Protein AF-A0A350NXT5-F1 (afdb_monomer_lite)

Sequence (255 aa):
MTTYRVYAVLTNELDEISAVYGDVSSPLSLTSVDGFFQSDFGASTGWSINPAFFAFSAEAEFDSWITLGVSNSTEVTGQPNSVGIDDAVDVFETGGDFVVNSDNGGSWFTLFGDTQAQAGPDFKVLLAQLTTSGSFTGSFNVQVFLNGEQSASTQYEGIPFSSSAGAIFGCMDPEATNYNPDATEAGETCVFPCTLTLTLDEVIGNSCPGVSDGMIIVSATGGQLGVTFGIGENDPTLAVGNFNGLVGGMYTVNA

Secondary structure (DSSP, 8-state):
-EEEEEEEE-SSTT-EEEEEEE-SSS-EEEEESS-----TT--SBGGG--GGGTTT-GGGGG--EE-SS-SSTTS--S--EEES-HHHHHHHTTT--EEE-STT-EEEE--TT-GGGB-GGGTEEEEEEEEESS-EEEEEEEEEEGGG-TTSEEEEEEEEEESSTT--EEB--TTSTTB-TT-SEE-S--------EEEEEEEEPPSSTT-S-EEEEEEEE--TT---BEETTSPP-BSS-EEEEEPSS---EE-

Foldseek 3Di:
DDKDWDKDFADDQQKFFFKWKAEQVFKWWKFWPFFFDADPQEDQEQLDRDVVCCVVPVCNQQHKYFYQQHRYVVPFPFDKDKDDQVVQSVQNNVRGMRIFNYNVMMMIGTDQPRSSRGCHPVRIITTIMTDDPGKMKIFIKTWIDPSSHPVRIDIDGQAIDMPDPPADEWDCDPQAPGHDVPGPDHRDPGHHDQDWDKDFDDWAADPDAPWQFIKTFIDIDRDPPADFKDKDPDDGDHSGRIDGRHHDDDIDMDD

Structure (mmCIF, N/CA/C/O backbone):
data_AF-A0A350NXT5-F1
#
_entry.id   AF-A0A350NXT5-F1
#
loop_
_atom_site.group_PDB
_atom_site.id
_atom_site.type_symbol
_atom_site.label_atom_id
_atom_site.label_alt_id
_atom_site.label_comp_id
_atom_site.label_asym_id
_atom_site.label_entity_id
_atom_site.label_seq_id
_atom_site.pdbx_PDB_ins_code
_atom_site.Cartn_x
_atom_site.Cartn_y
_atom_site.Cartn_z
_atom_site.occupancy
_atom_site.B_iso_or_equiv
_atom_site.auth_seq_id
_atom_site.auth_comp_id
_atom_site.auth_asym_id
_atom_site.auth_atom_id
_atom_site.pdbx_PDB_model_num
ATOM 1 N N . MET A 1 1 ? -12.066 -18.965 6.915 1.00 93.25 1 MET A N 1
ATOM 2 C CA . MET A 1 1 ? -11.543 -17.607 6.689 1.00 93.25 1 MET A CA 1
ATOM 3 C C . MET A 1 1 ? -10.669 -17.242 7.871 1.00 93.25 1 MET A C 1
ATOM 5 O O . MET A 1 1 ? -10.902 -17.769 8.956 1.00 93.25 1 MET A O 1
ATOM 9 N N . THR A 1 2 ? -9.672 -16.398 7.648 1.00 97.06 2 THR A N 1
ATOM 10 C CA . THR A 1 2 ? -8.783 -15.869 8.684 1.00 97.06 2 THR A CA 1
ATOM 11 C C . THR A 1 2 ? -8.923 -14.356 8.695 1.00 97.06 2 THR A C 1
ATOM 13 O O . THR A 1 2 ? -8.931 -13.742 7.630 1.00 97.06 2 THR A O 1
ATOM 16 N N . THR A 1 3 ? -9.032 -13.777 9.889 1.00 98.06 3 THR A N 1
ATOM 17 C CA . THR A 1 3 ? -9.066 -12.327 10.096 1.00 98.06 3 THR A CA 1
ATOM 18 C C . THR A 1 3 ? -7.686 -11.840 10.511 1.00 98.06 3 THR A C 1
ATOM 20 O O . THR A 1 3 ? -7.080 -12.362 11.447 1.00 98.06 3 THR A O 1
ATOM 23 N N . TYR A 1 4 ? -7.201 -10.826 9.811 1.00 98.31 4 TYR A N 1
ATOM 24 C CA . TYR A 1 4 ? -5.905 -10.202 9.997 1.00 98.31 4 TYR A CA 1
ATOM 25 C C . TYR A 1 4 ? -6.097 -8.764 10.464 1.00 98.31 4 TYR A C 1
ATOM 27 O O . TYR A 1 4 ? -7.043 -8.088 10.064 1.00 98.31 4 TYR A O 1
ATOM 35 N N . ARG A 1 5 ? -5.171 -8.284 11.294 1.00 98.00 5 ARG A N 1
ATOM 36 C CA . ARG A 1 5 ? -5.055 -6.871 11.656 1.00 98.00 5 ARG A CA 1
ATOM 37 C C . ARG A 1 5 ? -3.764 -6.334 11.057 1.00 98.00 5 ARG A C 1
ATOM 39 O O . ARG A 1 5 ? -2.688 -6.853 11.355 1.00 98.00 5 ARG A O 1
ATOM 46 N N . VAL A 1 6 ? -3.888 -5.332 10.196 1.00 98.06 6 VAL A N 1
ATOM 47 C CA . VAL A 1 6 ? -2.759 -4.698 9.512 1.00 98.06 6 VAL A CA 1
ATOM 48 C C . VAL A 1 6 ? -2.356 -3.469 10.307 1.00 98.06 6 VAL A C 1
ATOM 50 O O . VAL A 1 6 ? -3.168 -2.566 10.502 1.00 98.06 6 VAL A O 1
ATOM 53 N N . TYR A 1 7 ? -1.109 -3.440 10.764 1.00 98.12 7 TYR A N 1
ATOM 54 C CA . TYR A 1 7 ? -0.547 -2.320 11.511 1.00 98.12 7 TYR A CA 1
ATOM 55 C C . TYR A 1 7 ? 0.628 -1.728 10.743 1.00 98.12 7 TYR A C 1
ATOM 57 O O . TYR A 1 7 ? 1.482 -2.474 10.263 1.00 98.12 7 TYR A O 1
ATOM 65 N N . ALA A 1 8 ? 0.715 -0.403 10.706 1.00 97.88 8 ALA A N 1
ATOM 66 C CA . ALA A 1 8 ? 1.984 0.260 10.458 1.00 97.88 8 ALA A CA 1
ATOM 67 C C . ALA A 1 8 ? 2.817 0.226 11.741 1.00 97.88 8 ALA A C 1
ATOM 69 O O . ALA A 1 8 ? 2.298 0.505 12.821 1.00 97.88 8 ALA A O 1
ATOM 70 N N . VAL A 1 9 ? 4.096 -0.126 11.613 1.00 97.25 9 VAL A N 1
ATOM 71 C CA . VAL A 1 9 ? 5.064 -0.111 12.714 1.00 97.25 9 VAL A CA 1
ATOM 72 C C . VAL A 1 9 ? 5.951 1.114 12.548 1.00 97.25 9 VAL A C 1
ATOM 74 O O . VAL A 1 9 ? 6.558 1.297 11.494 1.00 97.25 9 VAL A O 1
ATOM 77 N N . LEU A 1 10 ? 6.011 1.946 13.581 1.00 97.75 10 LEU A N 1
ATOM 78 C CA . LEU A 1 10 ? 6.740 3.210 13.592 1.00 97.75 10 LEU A CA 1
ATOM 79 C C . LEU A 1 10 ? 7.972 3.118 14.500 1.00 97.75 10 LEU A C 1
ATOM 81 O O . LEU A 1 10 ? 8.285 2.059 15.048 1.00 97.75 10 LEU A O 1
ATOM 85 N N . THR A 1 11 ? 8.719 4.215 14.618 1.00 96.88 11 THR A N 1
ATOM 86 C CA . THR A 1 11 ? 10.011 4.226 15.330 1.00 96.88 11 THR A CA 1
ATOM 87 C C . THR A 1 11 ? 9.992 5.035 16.622 1.00 96.88 11 THR A C 1
ATOM 89 O O . THR A 1 11 ? 10.878 4.864 17.460 1.00 96.88 11 THR A O 1
ATOM 92 N N . ASN A 1 12 ? 8.983 5.886 16.800 1.00 97.81 12 ASN A N 1
ATOM 93 C CA . ASN A 1 12 ? 8.745 6.671 18.000 1.00 97.81 12 ASN A CA 1
ATOM 94 C C . ASN A 1 12 ? 7.276 6.545 18.429 1.00 97.81 12 ASN A C 1
ATOM 96 O O . ASN A 1 12 ? 6.384 6.483 17.590 1.00 97.81 12 ASN A O 1
ATOM 100 N N . GLU A 1 13 ? 7.021 6.532 19.739 1.00 98.06 13 GLU A N 1
ATOM 101 C CA . GLU A 1 13 ? 5.670 6.443 20.314 1.00 98.06 13 GLU A CA 1
ATOM 102 C C . GLU A 1 13 ? 4.788 7.647 19.950 1.00 98.06 13 GLU A C 1
ATOM 104 O O . GLU A 1 13 ? 3.564 7.541 19.932 1.00 98.06 13 GLU A O 1
ATOM 109 N N . LEU A 1 14 ? 5.415 8.786 19.651 1.00 97.81 14 LEU A N 1
ATOM 110 C CA . LEU A 1 14 ? 4.745 10.013 19.242 1.00 97.81 14 LEU A CA 1
ATOM 111 C C . LEU A 1 14 ? 4.558 10.115 17.726 1.00 97.81 14 LEU A C 1
ATOM 113 O O . LEU A 1 14 ? 3.894 11.048 17.288 1.00 97.81 14 LEU A O 1
ATOM 117 N N . ASP A 1 15 ? 5.142 9.218 16.920 1.00 98.44 15 ASP A N 1
ATOM 118 C CA . ASP A 1 15 ? 4.930 9.255 15.470 1.00 98.44 15 ASP A CA 1
ATOM 119 C C . ASP A 1 15 ? 3.427 9.121 15.169 1.00 98.44 15 ASP A C 1
ATOM 121 O O . ASP A 1 15 ? 2.758 8.220 15.680 1.00 98.44 15 ASP A O 1
ATOM 125 N N . GLU A 1 16 ? 2.897 10.022 14.343 1.00 98.06 16 GLU A N 1
ATOM 126 C CA . GLU A 1 16 ? 1.469 10.106 14.022 1.00 98.06 16 GLU A CA 1
ATOM 127 C C . GLU A 1 16 ? 1.257 9.874 12.528 1.00 98.06 16 GLU A C 1
ATOM 129 O O . GLU A 1 16 ? 1.826 10.595 11.708 1.00 98.06 16 GLU A O 1
ATOM 134 N N . ILE A 1 17 ? 0.438 8.890 12.152 1.00 98.25 17 ILE A N 1
ATOM 135 C CA . ILE A 1 17 ? 0.066 8.691 10.745 1.00 98.25 17 ILE A CA 1
ATOM 136 C C . ILE A 1 17 ? -1.054 9.663 10.403 1.00 98.25 17 ILE A C 1
ATOM 138 O O . ILE A 1 17 ? -2.191 9.483 10.815 1.00 98.25 17 ILE A O 1
ATOM 142 N N . SER A 1 18 ? -0.758 10.691 9.619 1.00 97.62 18 SER A N 1
ATOM 143 C CA . SER A 1 18 ? -1.760 11.692 9.262 1.00 97.62 18 SER A CA 1
ATOM 144 C C . SER A 1 18 ? -2.664 11.234 8.124 1.00 97.62 18 SER A C 1
ATOM 146 O O . SER A 1 18 ? -3.822 11.640 8.064 1.00 97.62 18 SER A O 1
ATOM 148 N N . ALA A 1 19 ? -2.144 10.413 7.211 1.00 98.25 19 ALA A N 1
ATOM 149 C CA . ALA A 1 19 ? -2.873 9.962 6.035 1.00 98.25 19 ALA A CA 1
ATOM 150 C C . ALA A 1 19 ? -2.331 8.640 5.493 1.00 98.25 19 ALA A C 1
ATOM 152 O O . ALA A 1 19 ? -1.130 8.375 5.551 1.00 98.25 19 ALA A O 1
ATOM 153 N N . VAL A 1 20 ? -3.223 7.867 4.883 1.00 98.69 20 VAL A N 1
ATOM 154 C CA . VAL A 1 20 ? -2.890 6.810 3.931 1.00 98.69 20 VAL A CA 1
ATOM 155 C C . VAL A 1 20 ? -3.475 7.219 2.581 1.00 98.69 20 VAL A C 1
ATOM 157 O O . VAL A 1 20 ? -4.604 7.717 2.524 1.00 98.69 20 VAL A O 1
ATOM 160 N N . TYR A 1 21 ? -2.702 7.101 1.506 1.00 98.62 21 TYR A N 1
ATOM 161 C CA . TYR A 1 21 ? -3.059 7.691 0.214 1.00 98.62 21 TYR A CA 1
ATOM 162 C C . TYR A 1 21 ? -2.606 6.846 -0.977 1.00 98.62 21 TYR A C 1
ATOM 164 O O . TYR A 1 21 ? -1.735 5.988 -0.852 1.00 98.62 21 TYR A O 1
ATOM 172 N N . GLY A 1 22 ? -3.181 7.116 -2.146 1.00 98.31 22 GLY A N 1
ATOM 173 C CA . GLY A 1 22 ? -2.702 6.605 -3.427 1.00 98.31 22 GLY A CA 1
ATOM 174 C C . GLY A 1 22 ? -3.112 7.503 -4.589 1.00 98.31 22 GLY A C 1
ATOM 175 O O . GLY A 1 22 ? -4.095 8.238 -4.493 1.00 98.31 22 GLY A O 1
ATOM 176 N N . ASP A 1 23 ? -2.355 7.443 -5.679 1.00 97.31 23 ASP A N 1
ATOM 177 C CA . ASP A 1 23 ? -2.628 8.125 -6.947 1.00 97.31 23 ASP A CA 1
ATOM 178 C C . ASP A 1 23 ? -1.975 7.379 -8.127 1.00 97.31 23 ASP A C 1
ATOM 180 O O . ASP A 1 23 ? -1.451 6.278 -7.970 1.00 97.31 23 ASP A O 1
ATOM 184 N N . VAL A 1 24 ? -2.037 7.940 -9.336 1.00 95.38 24 VAL A N 1
ATOM 185 C CA . VAL A 1 24 ? -1.465 7.323 -10.546 1.00 95.38 24 VAL A CA 1
ATOM 186 C C . VAL A 1 24 ? 0.062 7.147 -10.495 1.00 95.38 24 VAL A C 1
ATOM 188 O O . VAL A 1 24 ? 0.595 6.236 -11.128 1.00 95.38 24 VAL A O 1
ATOM 191 N N . SER A 1 25 ? 0.777 8.011 -9.769 1.00 94.12 25 SER A N 1
ATOM 192 C CA . SER A 1 25 ? 2.238 7.964 -9.632 1.00 94.12 25 SER A CA 1
ATOM 193 C C . SER A 1 25 ? 2.696 7.068 -8.485 1.00 94.12 25 SER A C 1
ATOM 195 O O . SER A 1 25 ? 3.690 6.356 -8.635 1.00 94.12 25 SER A O 1
ATOM 197 N N . SER A 1 26 ? 1.921 7.045 -7.402 1.00 95.06 26 SER A N 1
ATOM 198 C CA . SER A 1 26 ? 2.152 6.245 -6.203 1.00 95.06 26 SER A CA 1
ATOM 199 C C . SER A 1 26 ? 0.873 5.466 -5.886 1.00 95.06 26 SER A C 1
ATOM 201 O O . SER A 1 26 ? 0.101 5.861 -5.008 1.00 95.06 26 SER A O 1
ATOM 203 N N . PRO A 1 27 ? 0.583 4.379 -6.624 1.00 96.38 27 PRO A N 1
ATOM 204 C CA . PRO A 1 27 ? -0.656 3.637 -6.448 1.00 96.38 27 PRO A CA 1
ATOM 205 C C . PRO A 1 27 ? -0.696 2.960 -5.083 1.00 96.38 27 PRO A C 1
ATOM 207 O O . PRO A 1 27 ? 0.292 2.393 -4.618 1.00 96.38 27 PRO A O 1
ATOM 210 N N . LEU A 1 28 ? -1.869 2.986 -4.461 1.00 96.50 28 LEU A N 1
ATOM 211 C CA . LEU A 1 28 ? -2.177 2.185 -3.285 1.00 96.50 28 LEU A CA 1
ATOM 212 C C . LEU A 1 28 ? -2.986 0.969 -3.716 1.00 96.50 28 LEU A C 1
ATOM 214 O O . LEU A 1 28 ? -3.920 1.084 -4.513 1.00 96.50 28 LEU A O 1
ATOM 218 N N . SER A 1 29 ? -2.652 -0.197 -3.173 1.00 96.75 29 SER A N 1
ATOM 219 C CA . SER A 1 29 ? -3.381 -1.427 -3.472 1.00 96.75 29 SER A CA 1
ATOM 220 C C . SER A 1 29 ? -3.502 -2.340 -2.265 1.00 96.75 29 SER A C 1
ATOM 222 O O . SER A 1 29 ? -2.629 -2.402 -1.402 1.00 96.75 29 SER A O 1
ATOM 224 N N . LEU A 1 30 ? -4.600 -3.075 -2.237 1.00 98.06 30 LEU A N 1
ATOM 225 C CA . LEU A 1 30 ? -4.851 -4.199 -1.364 1.00 98.06 30 LEU A CA 1
ATOM 226 C C . LEU A 1 30 ? -5.686 -5.195 -2.164 1.00 98.06 30 LEU A C 1
ATOM 228 O O . LEU A 1 30 ? -6.820 -4.902 -2.537 1.00 98.06 30 LEU A O 1
ATOM 232 N N . THR A 1 31 ? -5.107 -6.358 -2.440 1.00 97.94 31 THR A N 1
ATOM 233 C CA . THR A 1 31 ? -5.687 -7.354 -3.344 1.00 97.94 31 THR A CA 1
ATOM 234 C C . THR A 1 31 ? -5.768 -8.714 -2.679 1.00 97.94 31 THR A C 1
ATOM 236 O O . THR A 1 31 ? -4.866 -9.082 -1.922 1.00 97.94 31 THR A O 1
ATOM 239 N N . SER A 1 32 ? -6.830 -9.472 -2.950 1.00 97.50 32 SER A N 1
ATOM 240 C CA . SER A 1 32 ? -7.003 -10.824 -2.416 1.00 97.50 32 SER A CA 1
ATOM 241 C C . SER A 1 32 ? -7.287 -11.845 -3.509 1.00 97.50 32 SER A C 1
ATOM 243 O O . SER A 1 32 ? -8.026 -11.588 -4.452 1.00 97.50 32 SER A O 1
ATOM 245 N N . VAL A 1 33 ? -6.740 -13.052 -3.344 1.00 96.56 33 VAL A N 1
ATOM 246 C CA . VAL A 1 33 ? -6.979 -14.172 -4.267 1.00 96.56 33 VAL A CA 1
ATOM 247 C C . VAL A 1 33 ? -8.445 -14.617 -4.257 1.00 96.56 33 VAL A C 1
ATOM 249 O O . VAL A 1 33 ? -8.991 -14.934 -5.311 1.00 96.56 33 VAL A O 1
ATOM 252 N N . ASP A 1 34 ? -9.079 -14.614 -3.082 1.00 97.25 34 ASP A N 1
ATOM 253 C CA . ASP A 1 34 ? -10.457 -15.089 -2.887 1.00 97.25 34 ASP A CA 1
ATOM 254 C C . ASP A 1 34 ? -11.433 -13.951 -2.531 1.00 97.25 34 ASP A C 1
ATOM 256 O O . ASP A 1 34 ? -12.589 -14.208 -2.189 1.00 97.25 34 ASP A O 1
ATOM 260 N N . GLY A 1 35 ? -10.971 -12.699 -2.584 1.00 97.94 35 GLY A N 1
ATOM 261 C CA . GLY A 1 35 ? -11.719 -11.533 -2.117 1.00 97.94 35 GLY A CA 1
ATOM 262 C C . GLY A 1 35 ? -11.719 -11.361 -0.594 1.00 97.94 35 GLY A C 1
ATOM 263 O O . GLY A 1 35 ? -11.175 -12.174 0.166 1.00 97.94 35 GLY A O 1
ATOM 264 N N . PHE A 1 36 ? -12.340 -10.271 -0.150 1.00 98.62 36 PHE A N 1
ATOM 265 C CA . PHE A 1 36 ? -12.508 -9.931 1.261 1.00 98.62 36 PHE A CA 1
ATOM 266 C C . PHE A 1 36 ? -13.937 -10.207 1.726 1.00 98.62 36 PHE A C 1
ATOM 268 O O . PHE A 1 36 ? -14.911 -10.015 1.002 1.00 98.62 36 PHE A O 1
ATOM 275 N N . PHE A 1 37 ? -14.068 -10.690 2.954 1.00 98.44 37 PHE A N 1
ATOM 276 C CA . PHE A 1 37 ? -15.359 -10.898 3.586 1.00 98.44 37 PHE A CA 1
ATOM 277 C C . PHE A 1 37 ? -15.950 -9.554 4.014 1.00 98.44 37 PHE A C 1
ATOM 279 O O . PHE A 1 37 ? -15.270 -8.789 4.698 1.00 98.44 37 PHE A O 1
ATOM 286 N N . GLN A 1 38 ? -17.216 -9.336 3.657 1.00 98.00 38 GLN A N 1
ATOM 287 C CA . GLN A 1 38 ? -18.013 -8.175 4.037 1.00 98.00 38 GLN A CA 1
ATOM 288 C C . GLN A 1 38 ? -19.323 -8.625 4.680 1.00 98.00 38 GLN A C 1
ATOM 290 O O . GLN A 1 38 ? -19.974 -9.561 4.209 1.00 98.00 38 GLN A O 1
ATOM 295 N N . SER A 1 39 ? -19.686 -7.977 5.779 1.00 97.00 39 SER A N 1
ATOM 296 C CA . SER A 1 39 ? -20.875 -8.259 6.574 1.00 97.00 39 SER A CA 1
ATOM 297 C C . SER A 1 39 ? -22.004 -7.293 6.230 1.00 97.00 39 SER A C 1
ATOM 299 O O . SER A 1 39 ? -21.795 -6.089 6.123 1.00 97.00 39 SER A O 1
ATOM 301 N N . ASP A 1 40 ? -23.244 -7.788 6.204 1.00 94.94 40 ASP A N 1
ATOM 302 C CA . ASP A 1 40 ? -24.442 -6.944 6.056 1.00 94.94 40 ASP A CA 1
ATOM 303 C C . ASP A 1 40 ? -24.587 -5.893 7.180 1.00 94.94 40 ASP A C 1
ATOM 305 O O . ASP A 1 40 ? -25.292 -4.895 7.023 1.00 94.94 40 ASP A O 1
ATOM 309 N N . PHE A 1 41 ? -23.949 -6.128 8.333 1.00 95.69 41 PHE A N 1
ATOM 310 C CA . PHE A 1 41 ? -23.894 -5.198 9.471 1.00 95.69 41 PHE A CA 1
ATOM 311 C C . PHE A 1 41 ? -22.494 -4.592 9.672 1.00 95.69 41 PHE A C 1
ATOM 313 O O . PHE A 1 41 ? -22.186 -4.100 10.762 1.00 95.69 41 PHE A O 1
ATOM 320 N N . GLY A 1 42 ? -21.653 -4.688 8.645 1.00 95.56 42 GLY A N 1
ATOM 321 C CA . GLY A 1 42 ? -20.318 -4.119 8.571 1.00 95.56 42 GLY A CA 1
ATOM 322 C C . GLY A 1 42 ? -20.296 -2.636 8.211 1.00 95.56 42 GLY A C 1
ATOM 323 O O . GLY A 1 42 ? -21.329 -1.956 8.199 1.00 95.56 42 GLY A O 1
ATOM 324 N N . ALA A 1 43 ? -19.095 -2.136 7.946 1.00 96.69 43 ALA A N 1
ATOM 325 C CA . ALA A 1 43 ? -18.850 -0.823 7.373 1.00 96.69 43 ALA A CA 1
ATOM 326 C C . ALA A 1 43 ? -17.439 -0.761 6.782 1.00 96.69 43 ALA A C 1
ATOM 328 O O . ALA A 1 43 ? -16.490 -1.147 7.451 1.00 96.69 43 ALA A O 1
ATOM 329 N N . SER A 1 44 ? -17.280 -0.091 5.641 1.00 96.69 44 SER A N 1
ATOM 330 C CA . SER A 1 44 ? -15.984 0.133 4.976 1.00 96.69 44 SER A CA 1
ATOM 331 C C . SER A 1 44 ? -14.855 0.721 5.825 1.00 96.69 44 SER A C 1
ATOM 333 O O . SER A 1 44 ? -13.679 0.614 5.465 1.00 96.69 44 SER A O 1
ATOM 335 N N . THR A 1 45 ? -15.183 1.365 6.948 1.00 98.12 45 THR A N 1
ATOM 336 C CA . THR A 1 45 ? -14.214 2.037 7.815 1.00 98.12 45 THR A CA 1
ATOM 337 C C . THR A 1 45 ? -14.355 1.614 9.271 1.00 98.12 45 THR A C 1
ATOM 339 O O . THR A 1 45 ? -15.455 1.596 9.826 1.00 98.12 45 THR A O 1
ATOM 342 N N . GLY A 1 46 ? -13.223 1.370 9.935 1.00 97.75 46 GLY A N 1
ATOM 343 C CA . GLY A 1 46 ? -13.175 0.959 11.338 1.00 97.75 46 GLY A CA 1
ATOM 344 C C . GLY A 1 46 ? -13.847 1.967 12.269 1.00 97.75 46 GLY A C 1
ATOM 345 O O . GLY A 1 46 ? -14.579 1.577 13.169 1.00 97.75 46 GLY A O 1
ATOM 346 N N . TRP A 1 47 ? -13.714 3.273 12.023 1.00 97.38 47 TRP A N 1
ATOM 347 C CA . TRP A 1 47 ? -14.413 4.302 12.812 1.00 97.38 47 TRP A CA 1
ATOM 348 C C . TRP A 1 47 ? -15.939 4.324 12.615 1.00 97.38 47 TRP A C 1
ATOM 350 O O . TRP A 1 47 ? -16.636 4.987 13.384 1.00 97.38 47 TRP A O 1
ATOM 360 N N . SER A 1 48 ? -16.472 3.602 11.626 1.00 97.25 48 SER A N 1
ATOM 361 C CA . SER A 1 48 ? -17.913 3.471 11.369 1.00 97.25 48 SER A CA 1
ATOM 362 C C . SER A 1 48 ? -18.496 2.141 11.860 1.00 97.25 48 SER A C 1
ATOM 364 O O . SER A 1 48 ? -19.717 1.991 11.906 1.00 97.25 48 SER A O 1
ATOM 366 N N . ILE A 1 49 ? -17.652 1.195 12.288 1.00 97.94 49 ILE A N 1
ATOM 367 C CA . ILE A 1 49 ? -18.096 -0.073 12.874 1.00 97.94 49 ILE A CA 1
ATOM 368 C C . ILE A 1 49 ? -18.806 0.196 14.200 1.00 97.94 49 ILE A C 1
ATOM 370 O O . ILE A 1 49 ? -18.239 0.798 15.112 1.00 97.94 49 ILE A O 1
ATOM 374 N N . ASN A 1 50 ? -20.040 -0.291 14.332 1.00 96.00 50 ASN A N 1
ATOM 375 C CA . ASN A 1 50 ? -20.835 -0.163 15.550 1.00 96.00 50 ASN A CA 1
ATOM 376 C C . ASN A 1 50 ? -20.846 -1.490 16.337 1.00 96.00 50 ASN A C 1
ATOM 378 O O . ASN A 1 50 ? -21.569 -2.416 15.954 1.00 96.00 50 ASN A O 1
ATOM 382 N N . PRO A 1 51 ? -20.148 -1.581 17.487 1.00 96.12 51 PRO A N 1
ATOM 383 C CA . PRO A 1 51 ? -20.045 -2.824 18.254 1.00 96.12 51 PRO A CA 1
ATOM 384 C C . PRO A 1 51 ? -21.380 -3.346 18.791 1.00 96.12 51 PRO A C 1
ATOM 386 O O . PRO A 1 51 ? -21.497 -4.522 19.130 1.00 96.12 51 PRO A O 1
ATOM 389 N N . ALA A 1 52 ? -22.412 -2.498 18.875 1.00 95.19 52 ALA A N 1
ATOM 390 C CA . ALA A 1 52 ? -23.737 -2.932 19.306 1.00 95.19 52 ALA A CA 1
ATOM 391 C C . ALA A 1 52 ? -24.347 -3.981 18.358 1.00 95.19 52 ALA A C 1
ATOM 393 O O . ALA A 1 52 ? -25.191 -4.765 18.797 1.00 95.19 52 ALA A O 1
ATOM 394 N N . PHE A 1 53 ? -23.922 -4.026 17.088 1.00 93.75 53 PHE A N 1
ATOM 395 C CA . PHE A 1 53 ? -24.409 -5.009 16.119 1.00 93.75 53 PHE A CA 1
ATOM 396 C C . PHE A 1 53 ? -23.822 -6.410 16.305 1.00 93.75 53 PHE A C 1
ATOM 398 O O . PHE A 1 53 ? -24.472 -7.373 15.903 1.00 93.75 53 PHE A O 1
ATOM 405 N N . PHE A 1 54 ? -22.692 -6.564 17.000 1.00 94.94 54 PHE A N 1
ATOM 406 C CA . PHE A 1 54 ? -22.055 -7.872 17.221 1.00 94.94 54 PHE A CA 1
ATOM 407 C C . PHE A 1 54 ? -22.951 -8.839 18.008 1.00 94.94 54 PHE A C 1
ATOM 409 O O . PHE A 1 54 ? -22.978 -10.041 17.754 1.00 94.94 54 PHE A O 1
ATOM 416 N N . ALA A 1 55 ? -23.782 -8.307 18.912 1.00 93.69 55 ALA A N 1
ATOM 417 C CA . ALA A 1 55 ? -24.764 -9.099 19.651 1.00 93.69 55 ALA A CA 1
ATOM 418 C C . ALA A 1 55 ? -25.910 -9.642 18.770 1.00 93.69 55 ALA A C 1
ATOM 420 O O . ALA A 1 55 ? -26.588 -10.590 19.169 1.00 93.69 55 ALA A O 1
ATOM 421 N N . PHE A 1 56 ? -26.147 -9.036 17.603 1.00 90.81 56 PHE A N 1
ATOM 422 C CA . PHE A 1 56 ? -27.192 -9.433 16.654 1.00 90.81 56 PHE A CA 1
ATOM 423 C C . PHE A 1 56 ? -26.634 -10.265 15.494 1.00 90.81 56 PHE A C 1
ATOM 425 O O . PHE A 1 56 ? -27.300 -11.198 15.049 1.00 90.81 56 PHE A O 1
ATOM 432 N N . SER A 1 57 ? -25.419 -9.952 15.036 1.00 94.06 57 SER A N 1
ATOM 433 C CA . SER A 1 57 ? -24.672 -10.710 14.034 1.00 94.06 57 SER A CA 1
ATOM 434 C C . SER A 1 57 ? -23.204 -10.799 14.443 1.00 94.06 57 SER A C 1
ATOM 436 O O . SER A 1 57 ? -22.457 -9.830 14.318 1.00 94.06 57 SER A O 1
ATOM 438 N N . ALA A 1 58 ? -22.784 -11.978 14.906 1.00 94.06 58 ALA A N 1
ATOM 439 C CA . ALA A 1 58 ? -21.391 -12.230 15.280 1.00 94.06 58 ALA A CA 1
ATOM 440 C C . ALA A 1 58 ? -20.438 -12.118 14.077 1.00 94.06 58 ALA A C 1
ATOM 442 O O . ALA A 1 58 ? -19.259 -11.830 14.240 1.00 94.06 58 ALA A O 1
ATOM 443 N N . GLU A 1 59 ? -20.945 -12.314 12.857 1.00 94.75 59 GLU A N 1
ATOM 444 C CA . GLU A 1 59 ? -20.148 -12.202 11.635 1.00 94.75 59 GLU A CA 1
ATOM 445 C C . GLU A 1 59 ? -19.660 -10.767 11.385 1.00 94.75 59 GLU A C 1
ATOM 447 O O . GLU A 1 59 ? -18.599 -10.581 10.797 1.00 94.75 59 GLU A O 1
ATOM 452 N N . ALA A 1 60 ? -20.360 -9.752 11.910 1.00 95.75 60 ALA A N 1
ATOM 453 C CA . ALA A 1 60 ? -19.926 -8.356 11.835 1.00 95.75 60 ALA A CA 1
ATOM 454 C C . ALA A 1 60 ? -18.618 -8.073 12.596 1.00 95.75 60 ALA A C 1
ATOM 456 O O . ALA A 1 60 ? -17.954 -7.084 12.305 1.00 95.75 60 ALA A O 1
ATOM 457 N N . GLU A 1 61 ? -18.199 -8.942 13.524 1.00 96.81 61 GLU A N 1
ATOM 458 C CA . GLU A 1 61 ? -16.878 -8.833 14.163 1.00 96.81 61 GLU A CA 1
ATOM 459 C C . GLU A 1 61 ? -15.730 -9.108 13.177 1.00 96.81 61 GLU A C 1
ATOM 461 O O . GLU A 1 61 ? -14.611 -8.628 13.376 1.00 96.81 61 GLU A O 1
ATOM 466 N N . PHE A 1 62 ? -16.002 -9.860 12.107 1.00 97.75 62 PHE A N 1
ATOM 467 C CA . PHE A 1 62 ? -15.020 -10.275 11.104 1.00 97.75 62 PHE A CA 1
ATOM 468 C C . PHE A 1 62 ? -15.095 -9.459 9.815 1.00 97.75 62 PHE A C 1
ATOM 470 O O . PHE A 1 62 ? -14.405 -9.797 8.859 1.00 97.75 62 PHE A O 1
ATOM 477 N N . ASP A 1 63 ? -15.903 -8.405 9.778 1.00 98.38 63 ASP A N 1
ATOM 478 C CA . ASP A 1 63 ? -16.010 -7.495 8.640 1.00 98.38 63 ASP A CA 1
ATOM 479 C C . ASP A 1 63 ? -14.644 -6.930 8.211 1.00 98.38 63 ASP A C 1
ATOM 481 O O . ASP A 1 63 ? -13.757 -6.749 9.060 1.00 98.38 63 ASP A O 1
ATOM 485 N N . SER A 1 64 ? -14.455 -6.688 6.912 1.00 98.69 64 SER A N 1
ATOM 486 C CA . SER A 1 64 ? -13.199 -6.145 6.387 1.00 98.69 64 SER A CA 1
ATOM 487 C C . SER A 1 64 ? -13.314 -4.637 6.202 1.00 98.69 64 SER A C 1
ATOM 489 O O . SER A 1 64 ? -14.240 -4.147 5.577 1.00 98.69 64 SER A O 1
ATOM 491 N N . TRP A 1 65 ? -12.351 -3.881 6.718 1.00 98.62 65 TRP A N 1
ATOM 492 C CA . TRP A 1 65 ? -12.399 -2.421 6.699 1.00 98.62 65 TRP A CA 1
ATOM 493 C C . TRP A 1 65 ? -11.015 -1.799 6.781 1.00 98.62 65 TRP A C 1
ATOM 495 O O . TRP A 1 65 ? -10.078 -2.372 7.348 1.00 98.62 65 TRP A O 1
ATOM 505 N N . ILE A 1 66 ? -10.903 -0.581 6.257 1.00 98.62 66 ILE A N 1
ATOM 506 C CA . ILE A 1 66 ? -9.739 0.286 6.463 1.00 98.62 66 ILE A CA 1
ATOM 507 C C . ILE A 1 66 ? -9.945 1.144 7.711 1.00 98.62 66 ILE A C 1
ATOM 509 O O . ILE A 1 66 ? -11.066 1.384 8.150 1.00 98.62 66 ILE A O 1
ATOM 513 N N . THR A 1 67 ? -8.874 1.616 8.330 1.00 98.38 67 THR A N 1
ATOM 514 C CA . THR A 1 67 ? -8.978 2.523 9.471 1.00 98.38 67 THR A CA 1
ATOM 515 C C . THR A 1 67 ? -7.731 3.381 9.610 1.00 98.38 67 THR A C 1
ATOM 517 O O . THR A 1 67 ? -6.765 3.269 8.855 1.00 98.38 67 THR A O 1
ATOM 520 N N . LEU A 1 68 ? -7.762 4.231 10.625 1.00 97.56 68 LEU A N 1
ATOM 521 C CA . LEU A 1 68 ? -6.616 4.957 11.108 1.00 97.56 68 LEU A CA 1
ATOM 522 C C . LEU A 1 68 ? -6.695 4.970 12.641 1.00 97.56 68 LEU A C 1
ATOM 524 O O . LEU A 1 68 ? -7.333 5.826 13.252 1.00 97.56 68 LEU A O 1
ATOM 528 N N . GLY A 1 69 ? -6.119 3.931 13.247 1.00 97.00 69 GLY A N 1
ATOM 529 C CA . GLY A 1 69 ? -5.930 3.823 14.693 1.00 97.00 69 GLY A CA 1
ATOM 530 C C . GLY A 1 69 ? -7.054 3.184 15.508 1.00 97.00 69 GLY A C 1
ATOM 531 O O . GLY A 1 69 ? -6.811 2.766 16.636 1.00 97.00 69 GLY A O 1
ATOM 532 N N . VAL A 1 70 ? -8.265 3.054 14.958 1.00 97.44 70 VAL A N 1
ATOM 533 C CA . VAL A 1 70 ? -9.451 2.628 15.729 1.00 97.44 70 VAL A CA 1
ATOM 534 C C . VAL A 1 70 ? -10.115 1.378 15.171 1.00 97.44 70 VAL A C 1
ATOM 536 O O . VAL A 1 70 ? -10.125 1.152 13.962 1.00 97.44 70 VAL A O 1
ATOM 539 N N . SER A 1 71 ? -10.713 0.576 16.049 1.00 97.62 71 SER A N 1
ATOM 540 C CA . SER A 1 71 ? -11.420 -0.654 15.669 1.00 97.62 71 SER A CA 1
ATOM 541 C C . SER A 1 71 ? -12.929 -0.490 15.525 1.00 97.62 71 SER A C 1
ATOM 543 O O . SER A 1 71 ? -13.587 -1.399 15.025 1.00 97.62 71 SER A O 1
ATOM 545 N N . ASN A 1 72 ? -13.487 0.594 16.060 1.00 97.56 72 ASN A N 1
ATOM 546 C CA . ASN A 1 72 ? -14.920 0.864 16.069 1.00 97.56 72 ASN A CA 1
ATOM 547 C C . ASN A 1 72 ? -15.213 2.332 16.402 1.00 97.56 72 ASN A C 1
ATOM 549 O O . ASN A 1 72 ? -14.352 3.076 16.875 1.00 97.56 72 ASN A O 1
ATOM 553 N N . SER A 1 73 ? -16.474 2.724 16.236 1.00 96.75 73 SER A N 1
ATOM 554 C CA . SER A 1 73 ? -16.968 4.081 16.470 1.00 96.75 73 SER A CA 1
ATOM 555 C C . SER A 1 73 ? -16.866 4.565 17.922 1.00 96.75 73 SER A C 1
ATOM 557 O O . SER A 1 73 ? -17.049 5.751 18.179 1.00 96.75 73 SER A O 1
ATOM 559 N N . THR A 1 74 ? -16.629 3.676 18.895 1.00 97.06 74 THR A N 1
ATOM 560 C CA . THR A 1 74 ? -16.499 4.048 20.319 1.00 97.06 74 THR A CA 1
ATOM 561 C C . THR A 1 74 ? -15.064 4.372 20.729 1.00 97.06 74 THR A C 1
ATOM 563 O O . THR A 1 74 ? -14.852 4.940 21.798 1.00 97.06 74 THR A O 1
ATOM 566 N N . GLU A 1 75 ? -14.092 4.051 19.872 1.00 96.44 75 GLU A N 1
ATOM 567 C CA . GLU A 1 75 ? -12.662 4.313 20.076 1.00 96.44 75 GLU A CA 1
ATOM 568 C C . GLU A 1 75 ? -12.197 5.627 19.427 1.00 96.44 75 GLU A C 1
ATOM 570 O O . GLU A 1 75 ? -11.062 6.043 19.637 1.00 96.44 75 GLU A O 1
ATOM 575 N N . VAL A 1 76 ? -13.062 6.292 18.654 1.00 96.31 76 VAL A N 1
ATOM 576 C CA . VAL A 1 76 ? -12.734 7.529 17.933 1.00 96.31 76 VAL A CA 1
ATOM 577 C C . VAL A 1 76 ? -12.460 8.667 18.915 1.00 96.31 76 VAL A C 1
ATOM 579 O O . VAL A 1 76 ? -13.341 9.074 19.676 1.00 96.31 76 VAL A O 1
ATOM 582 N N . THR A 1 77 ? -11.246 9.212 18.868 1.00 93.44 77 THR A N 1
ATOM 583 C CA . THR A 1 77 ? -10.837 10.394 19.649 1.00 93.44 77 THR A CA 1
ATOM 584 C C . THR A 1 77 ? -10.554 11.618 18.779 1.00 93.44 77 THR A C 1
ATOM 586 O O . THR A 1 77 ? -10.518 12.728 19.312 1.00 93.44 77 THR A O 1
ATOM 589 N N . GLY A 1 78 ? -10.385 11.424 17.467 1.00 91.00 78 GLY A N 1
ATOM 590 C CA . GLY A 1 78 ? -10.067 12.463 16.488 1.00 91.00 78 GLY A CA 1
ATOM 591 C C . GLY A 1 78 ? -11.164 12.700 15.450 1.00 91.00 78 GLY A C 1
ATOM 592 O O . GLY A 1 78 ? -12.343 12.420 15.681 1.00 91.00 78 GLY A O 1
ATOM 593 N N . GLN A 1 79 ? -10.771 13.210 14.282 1.00 92.25 79 GLN A N 1
ATOM 594 C CA . GLN A 1 79 ? -11.667 13.439 13.142 1.00 92.25 79 GLN A CA 1
ATOM 595 C C . GLN A 1 79 ? -11.200 12.661 11.902 1.00 92.25 79 GLN A C 1
ATOM 597 O O . GLN A 1 79 ? -10.769 13.281 10.926 1.00 92.25 79 GLN A O 1
ATOM 602 N N . PRO A 1 80 ? -11.287 11.315 11.915 1.00 96.19 80 PRO A N 1
ATOM 603 C CA . PRO A 1 80 ? -10.939 10.526 10.744 1.00 96.19 80 PRO A CA 1
ATOM 604 C C . PRO A 1 80 ? -11.926 10.814 9.609 1.00 96.19 80 PRO A C 1
ATOM 606 O O . PRO A 1 80 ? -13.134 10.941 9.831 1.00 96.19 80 PRO A O 1
ATOM 609 N N . ASN A 1 81 ? -11.414 10.940 8.391 1.00 97.12 81 ASN A N 1
ATOM 610 C CA . ASN A 1 81 ? -12.212 11.219 7.205 1.00 97.12 81 ASN A CA 1
ATOM 611 C C . ASN A 1 81 ? -11.541 10.651 5.949 1.00 97.12 81 ASN A C 1
ATOM 613 O O . ASN A 1 81 ? -10.388 10.227 5.982 1.00 97.12 81 ASN A O 1
ATOM 617 N N . SER A 1 82 ? -12.256 10.655 4.831 1.00 97.50 82 SER A N 1
ATOM 618 C CA . SER A 1 82 ? -11.750 10.201 3.542 1.00 97.50 82 SER A CA 1
ATOM 619 C C . SER A 1 82 ? -12.175 11.114 2.401 1.00 97.50 82 SER A C 1
ATOM 621 O O . SER A 1 82 ? -13.155 11.852 2.487 1.00 97.50 82 SER A O 1
ATOM 623 N N . VAL A 1 83 ? -11.417 11.068 1.311 1.00 98.12 83 VAL A N 1
ATOM 624 C CA . VAL A 1 83 ? -11.697 11.805 0.081 1.00 98.12 83 VAL A CA 1
ATOM 625 C C . VAL A 1 83 ? -11.170 11.025 -1.120 1.00 98.12 83 VAL A C 1
ATOM 627 O O . VAL A 1 83 ? -10.058 10.506 -1.079 1.00 98.12 83 VAL A O 1
ATOM 630 N N . GLY A 1 84 ? -11.958 10.943 -2.194 1.00 97.69 84 GLY A N 1
ATOM 631 C CA . GLY A 1 84 ? -11.505 10.384 -3.475 1.00 97.69 84 GLY A CA 1
ATOM 632 C C . GLY A 1 84 ? -11.277 8.869 -3.489 1.00 97.69 84 GLY A C 1
ATOM 633 O O . GLY A 1 84 ? -10.638 8.369 -4.406 1.00 97.69 84 GLY A O 1
ATOM 634 N N . ILE A 1 85 ? -11.781 8.135 -2.491 1.00 98.12 85 ILE A N 1
ATOM 635 C CA . ILE A 1 85 ? -11.672 6.667 -2.415 1.00 98.12 85 ILE A CA 1
ATOM 636 C C . ILE A 1 85 ? -13.002 5.948 -2.669 1.00 98.12 85 ILE A C 1
ATOM 638 O O . ILE A 1 85 ? -13.061 4.736 -2.506 1.00 98.12 85 ILE A O 1
ATOM 642 N N . ASP A 1 86 ? -14.062 6.671 -3.045 1.00 97.19 86 ASP A N 1
ATOM 643 C CA . ASP A 1 86 ? -15.424 6.125 -3.143 1.00 97.19 86 ASP A CA 1
ATOM 644 C C . ASP A 1 86 ? -15.497 4.932 -4.110 1.00 97.19 86 ASP A C 1
ATOM 646 O O . ASP A 1 86 ? -15.998 3.878 -3.737 1.00 97.19 86 ASP A O 1
ATOM 650 N N . ASP A 1 87 ? -14.885 5.040 -5.294 1.00 97.06 87 ASP A N 1
ATOM 651 C CA . ASP A 1 87 ? -14.841 3.942 -6.272 1.00 97.06 87 ASP A CA 1
ATOM 652 C C . ASP A 1 87 ? -14.106 2.699 -5.727 1.00 97.06 87 ASP A C 1
ATOM 654 O O . ASP A 1 87 ? -14.496 1.565 -6.003 1.00 97.06 87 ASP A O 1
ATOM 658 N N . ALA A 1 88 ? -13.041 2.898 -4.939 1.00 98.06 88 ALA A N 1
ATOM 659 C CA . ALA A 1 88 ? -12.289 1.805 -4.320 1.00 98.06 88 ALA A CA 1
ATOM 660 C C . ALA A 1 88 ? -13.090 1.145 -3.189 1.00 98.06 88 ALA A C 1
ATOM 662 O O . ALA A 1 88 ? -13.095 -0.079 -3.067 1.00 98.06 88 ALA A O 1
ATOM 663 N N . VAL A 1 89 ? -13.791 1.956 -2.389 1.00 98.19 89 VAL A N 1
ATOM 664 C CA . VAL A 1 89 ? -14.706 1.492 -1.342 1.00 98.19 89 VAL A CA 1
ATOM 665 C C . VAL A 1 89 ? -15.856 0.696 -1.955 1.00 98.19 89 VAL A C 1
ATOM 667 O O . VAL A 1 89 ? -16.126 -0.401 -1.484 1.00 98.19 89 VAL A O 1
ATOM 670 N N . ASP A 1 90 ? -16.481 1.175 -3.030 1.00 98.00 90 ASP A N 1
ATOM 671 C CA . ASP A 1 90 ? -17.594 0.481 -3.689 1.00 98.00 90 ASP A CA 1
ATOM 672 C C . ASP A 1 90 ? -17.197 -0.926 -4.166 1.00 98.00 90 ASP A C 1
ATOM 674 O O . ASP A 1 90 ? -17.962 -1.879 -4.010 1.00 98.00 90 ASP A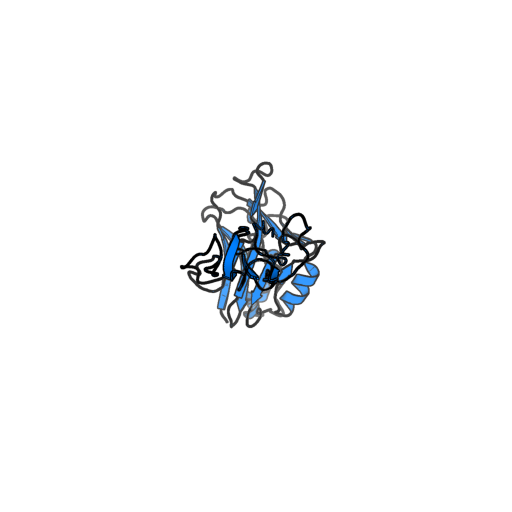 O 1
ATOM 678 N N . VAL A 1 91 ? -15.986 -1.093 -4.710 1.00 98.50 91 VAL A N 1
ATOM 679 C CA . VAL A 1 91 ? -15.465 -2.418 -5.087 1.00 98.50 91 VAL A CA 1
ATOM 680 C C . VAL A 1 91 ? -15.186 -3.266 -3.845 1.00 98.50 91 VAL A C 1
ATOM 682 O O . VAL A 1 91 ? -15.615 -4.423 -3.778 1.00 98.50 91 VAL A O 1
ATOM 685 N N . PHE A 1 92 ? -14.516 -2.697 -2.846 1.00 98.44 92 PHE A N 1
ATOM 686 C CA . PHE A 1 92 ? -14.139 -3.396 -1.621 1.00 98.44 92 PHE A CA 1
ATOM 687 C C . PHE A 1 92 ? -15.350 -3.890 -0.815 1.00 98.44 92 PHE A C 1
ATOM 689 O O . PHE A 1 92 ? -15.361 -5.037 -0.370 1.00 98.44 92 PHE A O 1
ATOM 696 N N . GLU A 1 93 ? -16.420 -3.098 -0.700 1.00 98.12 93 GLU A N 1
ATOM 697 C CA . GLU A 1 93 ? -17.667 -3.469 -0.004 1.00 98.12 93 GLU A CA 1
ATOM 698 C C . GLU A 1 93 ? -18.448 -4.586 -0.717 1.00 98.12 93 GLU A C 1
ATOM 700 O O . GLU A 1 93 ? -19.310 -5.229 -0.122 1.00 98.12 93 GLU A O 1
ATOM 705 N N . THR A 1 94 ? -18.121 -4.882 -1.979 1.00 97.88 94 THR A N 1
ATOM 706 C CA . THR A 1 94 ? -18.639 -6.067 -2.691 1.00 97.88 94 THR A CA 1
ATOM 707 C C . THR A 1 94 ? -17.745 -7.305 -2.545 1.00 97.88 94 THR A C 1
ATOM 709 O O . THR A 1 94 ? -17.986 -8.324 -3.193 1.00 97.88 94 THR A O 1
ATOM 712 N N . GLY A 1 95 ? -16.726 -7.226 -1.683 1.00 98.00 95 GLY A N 1
ATOM 713 C CA . GLY A 1 95 ? -15.724 -8.263 -1.437 1.00 98.00 95 GLY A CA 1
ATOM 714 C C . GLY A 1 95 ? -14.560 -8.262 -2.430 1.00 98.00 95 GLY A C 1
ATOM 715 O O . GLY A 1 95 ? -13.793 -9.225 -2.471 1.00 98.00 95 GLY A O 1
ATOM 716 N N . GLY A 1 96 ? -14.437 -7.214 -3.248 1.00 98.31 96 GLY A N 1
ATOM 717 C CA . GLY A 1 96 ? -13.354 -7.043 -4.213 1.00 98.31 96 GLY A CA 1
ATOM 718 C C . GLY A 1 96 ? -12.101 -6.397 -3.621 1.00 98.31 96 GLY A C 1
ATOM 719 O O . GLY A 1 96 ? -11.993 -6.174 -2.419 1.00 98.31 96 GLY A O 1
ATOM 720 N N . ASP A 1 97 ? -11.147 -6.086 -4.493 1.00 98.38 97 ASP A N 1
ATOM 721 C CA . ASP A 1 97 ? -9.900 -5.416 -4.123 1.00 98.38 97 ASP A CA 1
ATOM 722 C C . ASP A 1 97 ? -10.123 -3.934 -3.776 1.00 98.38 97 ASP A C 1
ATOM 724 O O . ASP A 1 97 ? -11.044 -3.292 -4.277 1.00 98.38 97 ASP A O 1
ATOM 728 N N . PHE A 1 98 ? -9.225 -3.363 -2.973 1.00 98.50 98 PHE A N 1
ATOM 729 C CA . PHE A 1 98 ? -9.183 -1.928 -2.694 1.00 98.50 98 PHE A CA 1
ATOM 730 C C . PHE A 1 98 ? -7.976 -1.313 -3.411 1.00 98.50 98 PHE A C 1
ATOM 732 O O . PHE A 1 98 ? -6.828 -1.560 -3.038 1.00 98.50 98 PHE A O 1
ATOM 739 N N . VAL A 1 99 ? -8.215 -0.519 -4.457 1.00 98.31 99 VAL A N 1
ATOM 740 C CA . VAL A 1 99 ? -7.151 0.057 -5.297 1.00 98.31 99 VAL A CA 1
ATOM 741 C C . VAL A 1 99 ? -7.402 1.539 -5.540 1.00 98.31 99 VAL A C 1
ATOM 743 O O . VAL A 1 99 ? -8.472 1.924 -5.998 1.00 98.31 99 VAL A O 1
ATOM 746 N N . VAL A 1 100 ? -6.385 2.365 -5.288 1.00 98.25 100 VAL A N 1
ATOM 747 C CA . VAL A 1 100 ? -6.398 3.806 -5.563 1.00 98.25 100 VAL A CA 1
ATOM 748 C C . VAL A 1 100 ? -5.202 4.136 -6.453 1.00 98.25 100 VAL A C 1
ATOM 750 O O . VAL A 1 100 ? -4.067 4.205 -5.988 1.00 98.25 100 VAL A O 1
ATOM 753 N N . ASN A 1 101 ? -5.463 4.301 -7.750 1.00 97.06 101 ASN A N 1
ATOM 754 C CA . ASN A 1 101 ? -4.452 4.524 -8.792 1.00 97.06 101 ASN A CA 1
ATOM 755 C C . ASN A 1 101 ? -4.902 5.544 -9.859 1.00 97.06 101 ASN A C 1
ATOM 757 O O . ASN A 1 101 ? -4.405 5.535 -10.986 1.00 97.06 101 ASN A O 1
ATOM 761 N N . SER A 1 102 ? -5.889 6.380 -9.531 1.00 95.56 102 SER A N 1
ATOM 762 C CA . SER A 1 102 ? -6.436 7.387 -10.442 1.00 95.56 102 SER A CA 1
ATOM 763 C C . SER A 1 102 ? -5.586 8.662 -10.451 1.00 95.56 102 SER A C 1
ATOM 765 O O . SER A 1 102 ? -4.866 8.951 -9.495 1.00 95.56 102 SER A O 1
ATOM 767 N N . ASP A 1 103 ? -5.712 9.470 -11.508 1.00 94.81 103 ASP A N 1
ATOM 768 C CA . ASP A 1 103 ? -5.016 10.764 -11.622 1.00 94.81 103 ASP A CA 1
ATOM 769 C C . ASP A 1 103 ? -5.389 11.740 -10.493 1.00 94.81 103 ASP A C 1
ATOM 771 O O . ASP A 1 103 ? -4.585 12.574 -10.082 1.00 94.81 103 ASP A O 1
ATOM 775 N N . ASN A 1 104 ? -6.628 11.655 -10.000 1.00 94.31 104 ASN A N 1
ATOM 776 C CA . ASN A 1 104 ? -7.124 12.479 -8.899 1.00 94.31 104 ASN A CA 1
ATOM 777 C C . ASN A 1 104 ? -6.646 11.989 -7.526 1.00 94.31 104 ASN A C 1
ATOM 779 O O . ASN A 1 104 ? -6.686 12.768 -6.572 1.00 94.31 104 ASN A O 1
ATOM 783 N N . GLY A 1 105 ? -6.216 10.728 -7.443 1.00 97.06 105 GLY A N 1
ATOM 784 C CA . GLY A 1 105 ? -5.860 10.058 -6.206 1.00 97.06 105 GLY A CA 1
ATOM 785 C C . GLY A 1 105 ? -7.010 9.954 -5.207 1.00 97.06 105 GLY A C 1
ATOM 786 O O . GLY A 1 105 ? -8.164 10.286 -5.483 1.00 97.06 105 GLY A O 1
ATOM 787 N N . GLY A 1 106 ? -6.665 9.485 -4.017 1.00 98.25 106 GLY A N 1
ATOM 788 C CA . GLY A 1 106 ? -7.580 9.342 -2.898 1.00 98.25 106 GLY A CA 1
ATOM 789 C C . GLY A 1 106 ? -6.828 9.086 -1.601 1.00 98.25 106 GLY A C 1
ATOM 790 O O . GLY A 1 106 ? -5.678 8.640 -1.600 1.00 98.25 106 GLY A O 1
ATOM 791 N N . SER A 1 107 ? -7.465 9.403 -0.479 1.00 98.38 107 SER A N 1
ATOM 792 C CA . SER A 1 107 ? -6.874 9.238 0.843 1.00 98.38 107 SER A CA 1
ATOM 793 C C . SER A 1 107 ? -7.931 9.067 1.925 1.00 98.38 107 SER A C 1
ATOM 795 O O . SER A 1 107 ? -9.019 9.640 1.847 1.00 98.38 107 SER A O 1
ATOM 797 N N . TRP A 1 108 ? -7.574 8.327 2.973 1.00 98.31 108 TRP A N 1
ATOM 798 C CA . TRP A 1 108 ? -8.173 8.493 4.289 1.00 98.31 108 TRP A CA 1
ATOM 799 C C . TRP A 1 108 ? -7.141 9.045 5.266 1.00 98.31 108 TRP A C 1
ATOM 801 O O . TRP A 1 108 ? -5.961 8.694 5.227 1.00 98.31 108 TRP A O 1
ATOM 811 N N . PHE A 1 109 ? -7.585 9.962 6.112 1.00 98.00 109 PHE A N 1
ATOM 812 C CA . PHE A 1 109 ? -6.714 10.831 6.883 1.00 98.00 109 PHE A CA 1
ATOM 813 C C . PHE A 1 109 ? -7.356 11.239 8.205 1.00 98.00 109 PHE A C 1
ATOM 815 O O . PHE A 1 109 ? -8.557 11.077 8.422 1.00 98.00 109 PHE A O 1
ATOM 822 N N . THR A 1 110 ? -6.534 11.795 9.083 1.00 95.81 110 THR A N 1
ATOM 823 C CA . THR A 1 110 ? -6.939 12.414 10.345 1.00 95.81 110 THR A CA 1
ATOM 824 C C . THR A 1 110 ? -6.340 13.821 10.419 1.00 95.81 110 THR A C 1
ATOM 826 O O . THR A 1 110 ? -5.544 14.217 9.560 1.00 95.81 110 THR A O 1
ATOM 829 N N . LEU A 1 111 ? -6.727 14.614 11.416 1.00 93.12 111 LEU A N 1
ATOM 830 C CA . LEU A 1 111 ? -6.125 15.923 11.645 1.00 93.12 111 LEU A CA 1
ATOM 831 C C . LEU A 1 111 ? -4.953 15.821 12.620 1.00 93.12 111 LEU A C 1
ATOM 833 O O . LEU A 1 111 ? -4.865 14.906 13.429 1.00 93.12 111 LEU A O 1
ATOM 837 N N . PHE A 1 112 ? -4.057 16.803 12.545 1.00 94.38 112 PHE A N 1
ATOM 838 C CA . PHE A 1 112 ? -2.916 16.881 13.449 1.00 94.38 112 PHE A CA 1
ATOM 839 C C . PHE A 1 112 ? -3.342 16.867 14.923 1.00 94.38 112 PHE A C 1
ATOM 841 O O . PHE A 1 112 ? -4.177 17.679 15.336 1.00 94.38 112 PHE A O 1
ATOM 848 N N . GLY A 1 113 ? -2.688 16.014 15.712 1.00 93.25 113 GLY A N 1
ATOM 849 C CA . GLY A 1 113 ? -2.912 15.882 17.150 1.00 93.25 113 GLY A CA 1
ATOM 850 C C . GLY A 1 113 ? -3.993 14.864 17.513 1.00 93.25 113 GLY A C 1
ATOM 851 O O . GLY A 1 113 ? -4.363 14.760 18.686 1.00 93.25 113 GLY A O 1
ATOM 852 N N . ASP A 1 114 ? -4.493 14.110 16.534 1.00 94.81 114 ASP A N 1
ATOM 853 C CA . ASP A 1 114 ? -5.453 13.037 16.757 1.00 94.81 114 ASP A CA 1
ATOM 854 C C . ASP A 1 114 ? -4.734 11.811 17.343 1.00 94.81 114 ASP A C 1
ATOM 856 O O . ASP A 1 114 ? -4.119 11.013 16.641 1.00 94.81 114 ASP A O 1
ATOM 860 N N . THR A 1 115 ? -4.838 11.630 18.662 1.00 93.75 115 THR A N 1
ATOM 861 C CA . THR A 1 115 ? -4.096 10.592 19.404 1.00 93.75 115 THR A CA 1
ATOM 862 C C . THR A 1 115 ? -4.399 9.161 18.970 1.00 93.75 115 THR A C 1
ATOM 864 O O . THR A 1 115 ? -3.564 8.285 19.169 1.00 93.75 115 THR A O 1
ATOM 867 N N . GLN A 1 116 ? -5.560 8.906 18.358 1.00 95.38 116 GLN A N 1
ATOM 868 C CA . GLN A 1 116 ? -5.876 7.599 17.773 1.00 95.38 116 GLN A CA 1
ATOM 869 C C . GLN A 1 116 ? -4.859 7.181 16.699 1.00 95.38 116 GLN A C 1
ATOM 871 O O . GLN A 1 116 ? -4.590 6.000 16.527 1.00 95.38 116 GLN A O 1
ATOM 876 N N . ALA A 1 117 ? -4.279 8.152 15.993 1.00 96.94 117 ALA A N 1
ATOM 877 C CA . ALA A 1 117 ? -3.332 7.951 14.907 1.00 96.94 117 ALA A CA 1
ATOM 878 C C . ALA A 1 117 ? -1.870 7.896 15.359 1.00 96.94 117 ALA A C 1
ATOM 880 O O . ALA A 1 117 ? -0.977 7.787 14.515 1.00 96.94 117 ALA A O 1
ATOM 881 N N . GLN A 1 118 ? -1.616 8.021 16.663 1.00 97.44 118 GLN A N 1
ATOM 882 C CA . GLN A 1 118 ? -0.275 7.981 17.229 1.00 97.44 118 GLN A CA 1
ATOM 883 C C . GLN A 1 118 ? 0.143 6.544 17.522 1.00 97.44 118 GLN A C 1
ATOM 885 O O . GLN A 1 118 ? -0.656 5.727 17.975 1.00 97.44 118 GLN A O 1
ATOM 890 N N . ALA A 1 119 ? 1.417 6.251 17.279 1.00 97.94 119 ALA A N 1
ATOM 891 C CA . ALA A 1 119 ? 1.984 4.914 17.399 1.00 97.94 119 ALA A CA 1
ATOM 892 C C . ALA A 1 119 ? 1.889 4.329 18.815 1.00 97.94 119 ALA A C 1
ATOM 894 O O . ALA 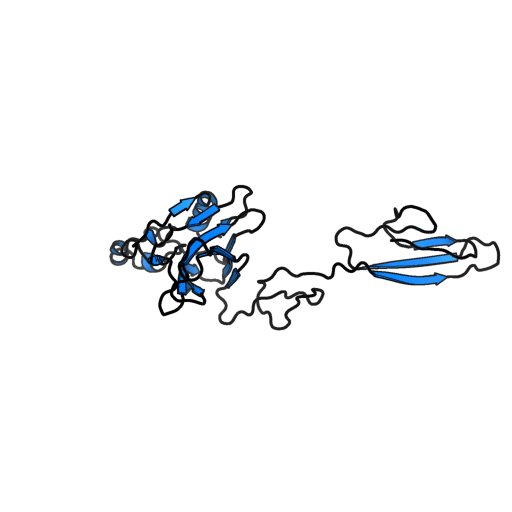A 1 119 ? 1.818 3.115 18.979 1.00 97.94 119 ALA A O 1
ATOM 895 N N . GLY A 1 120 ? 1.938 5.181 19.840 1.00 97.31 120 GLY A N 1
ATOM 896 C CA . GLY A 1 120 ? 1.851 4.769 21.232 1.00 97.31 120 GLY A CA 1
ATOM 897 C C . GLY A 1 120 ? 2.990 3.837 21.685 1.00 97.31 120 GLY A C 1
ATOM 898 O O . GLY A 1 120 ? 3.988 3.649 20.983 1.00 97.31 120 GLY A O 1
ATOM 899 N N . PRO A 1 121 ? 2.868 3.243 22.889 1.00 97.31 121 PRO A N 1
ATOM 900 C CA . PRO A 1 121 ? 3.944 2.462 23.507 1.00 97.31 121 PRO A CA 1
ATOM 901 C C . PRO A 1 121 ? 4.329 1.167 22.776 1.00 97.31 121 PRO A C 1
ATOM 903 O O . PRO A 1 121 ? 5.387 0.603 23.057 1.00 97.31 121 PRO A O 1
ATOM 906 N N . ASP A 1 122 ? 3.471 0.650 21.894 1.00 97.31 122 ASP A N 1
ATOM 907 C CA . ASP A 1 122 ? 3.735 -0.537 21.074 1.00 97.31 122 ASP A CA 1
ATOM 908 C C . ASP A 1 122 ? 4.210 -0.198 19.652 1.00 97.31 122 ASP A C 1
ATOM 910 O O . ASP A 1 122 ? 4.459 -1.116 18.864 1.00 97.31 122 ASP A O 1
ATOM 914 N N . PHE A 1 123 ? 4.399 1.096 19.367 1.00 98.25 123 PHE A N 1
ATOM 915 C CA . PHE A 1 123 ? 4.862 1.654 18.099 1.00 98.25 123 PHE A CA 1
ATOM 916 C C . PHE A 1 123 ? 3.990 1.263 16.904 1.00 98.25 123 PHE A C 1
ATOM 918 O O . PHE A 1 123 ? 4.509 1.028 15.811 1.00 98.25 123 PHE A O 1
ATOM 925 N N . LYS A 1 124 ? 2.675 1.142 17.096 1.00 98.0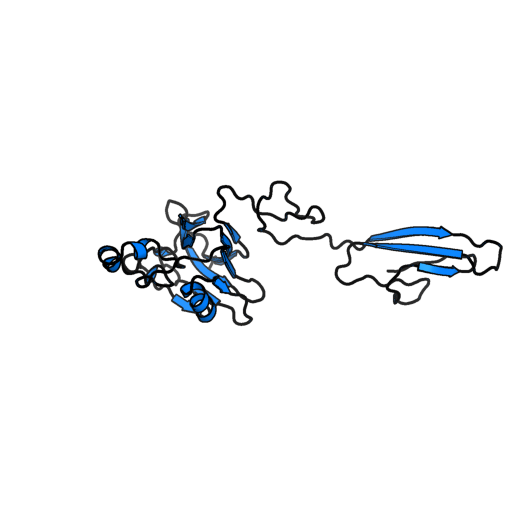0 124 LYS A N 1
ATOM 926 C CA . LYS A 1 124 ? 1.762 0.628 16.077 1.00 98.00 124 LYS A CA 1
ATOM 927 C C . LYS A 1 124 ? 0.548 1.511 15.883 1.00 98.00 124 LYS A C 1
ATOM 929 O O . LYS A 1 124 ? -0.118 1.900 16.830 1.00 98.00 124 LYS A O 1
ATOM 934 N N . VAL A 1 125 ? 0.187 1.701 14.620 1.00 98.38 125 VAL A N 1
ATOM 935 C CA . VAL A 1 125 ? -1.101 2.281 14.231 1.00 98.38 125 VAL A CA 1
ATOM 936 C C . VAL A 1 125 ? -1.846 1.257 13.396 1.00 98.38 125 VAL A C 1
ATOM 938 O O . VAL A 1 125 ? -1.317 0.729 12.417 1.00 98.38 125 VAL A O 1
ATOM 941 N N . LEU A 1 126 ? -3.074 0.944 13.800 1.00 98.62 126 LEU A N 1
ATOM 942 C CA . LEU A 1 126 ? -3.942 0.048 13.047 1.00 98.62 126 LEU A CA 1
ATOM 943 C C . LEU A 1 126 ? -4.379 0.726 11.743 1.00 98.62 126 LEU A C 1
ATOM 945 O O . LEU A 1 126 ? -4.859 1.855 11.782 1.00 98.62 126 LEU A O 1
ATOM 949 N N . LEU A 1 127 ? -4.248 0.031 10.612 1.00 98.62 127 LEU A N 1
ATOM 950 C CA . LEU A 1 127 ? -4.622 0.539 9.287 1.00 98.62 127 LEU A CA 1
ATOM 951 C C . LEU A 1 127 ? -5.759 -0.244 8.627 1.00 98.62 127 LEU A C 1
ATOM 953 O O . LEU A 1 127 ? -6.462 0.313 7.791 1.00 98.62 127 LEU A O 1
ATOM 957 N N . ALA A 1 128 ? -5.959 -1.516 8.985 1.00 98.62 128 ALA A N 1
ATOM 958 C CA . ALA A 1 128 ? -7.074 -2.310 8.469 1.00 98.62 128 ALA A CA 1
ATOM 959 C C . ALA A 1 128 ? -7.372 -3.547 9.329 1.00 98.62 128 ALA A C 1
ATOM 961 O O . ALA A 1 128 ? -6.487 -4.086 10.005 1.00 98.62 128 ALA A O 1
ATOM 962 N N . GLN A 1 129 ? -8.603 -4.043 9.232 1.00 98.75 129 GLN A N 1
ATOM 963 C CA . GLN A 1 129 ? -8.963 -5.427 9.531 1.00 98.75 129 GLN A CA 1
ATOM 964 C C . GLN A 1 129 ? -9.374 -6.102 8.227 1.00 98.75 129 GLN A C 1
ATOM 966 O O . GLN A 1 129 ? -10.186 -5.555 7.496 1.00 98.75 129 GLN A O 1
ATOM 971 N N . LEU A 1 130 ? -8.829 -7.280 7.938 1.00 98.69 130 LEU A N 1
ATOM 972 C CA . LEU A 1 130 ? -9.061 -7.976 6.674 1.00 98.69 130 LEU A CA 1
ATOM 973 C C . LEU A 1 130 ? -9.414 -9.427 6.930 1.00 98.69 130 LEU A C 1
ATOM 975 O O . LEU A 1 130 ? -8.637 -10.142 7.561 1.00 98.69 130 LEU A O 1
ATOM 979 N N . THR A 1 131 ? -10.538 -9.886 6.399 1.00 98.56 131 THR A N 1
ATOM 980 C CA . THR A 1 131 ? -10.949 -11.283 6.505 1.00 98.56 131 THR A CA 1
ATOM 981 C C . THR A 1 131 ? -11.029 -11.901 5.122 1.00 98.56 131 THR A C 1
ATOM 983 O O . THR A 1 131 ? -11.706 -11.385 4.246 1.00 98.56 131 THR A O 1
ATOM 986 N N . THR A 1 132 ? -10.348 -13.023 4.905 1.00 98.06 132 THR A N 1
ATOM 987 C CA . THR A 1 132 ? -10.373 -13.736 3.616 1.00 98.06 132 THR A CA 1
ATOM 988 C C . THR A 1 132 ? -10.238 -15.248 3.820 1.00 98.06 132 THR A C 1
ATOM 990 O O . THR A 1 132 ? -9.804 -15.715 4.881 1.00 98.06 132 THR A O 1
ATOM 993 N N . SER A 1 133 ? -10.663 -16.054 2.843 1.00 96.88 133 SER A N 1
ATOM 994 C CA . SER A 1 133 ? -10.347 -17.490 2.787 1.00 96.88 133 SER A CA 1
ATOM 995 C C . SER A 1 133 ? -9.009 -17.788 2.114 1.00 96.88 133 SER A C 1
ATOM 997 O O . SER A 1 133 ? -8.471 -18.872 2.348 1.00 96.88 133 SER A O 1
ATOM 999 N N . GLY A 1 134 ? -8.496 -16.843 1.326 1.00 94.62 134 GLY A N 1
ATOM 1000 C CA . GLY A 1 134 ? -7.275 -16.981 0.547 1.00 94.62 134 GLY A CA 1
ATOM 1001 C C . GLY A 1 134 ? -6.106 -16.217 1.159 1.00 94.62 134 GLY A C 1
ATOM 1002 O O . GLY A 1 134 ? -6.026 -16.014 2.372 1.00 94.62 134 GLY A O 1
ATOM 1003 N N . SER A 1 135 ? -5.185 -15.792 0.299 1.00 95.81 135 SER A N 1
ATOM 1004 C CA . SER A 1 135 ? -4.127 -14.845 0.642 1.00 95.81 135 SER A CA 1
ATOM 1005 C C . SER A 1 135 ? -4.466 -13.438 0.152 1.00 95.81 135 SER A C 1
ATOM 1007 O O . SER A 1 135 ? -5.327 -13.249 -0.713 1.00 95.81 135 SER A O 1
ATOM 1009 N N . PHE A 1 136 ? -3.775 -12.447 0.705 1.00 97.19 136 PHE A N 1
ATOM 1010 C CA . PHE A 1 136 ? -3.788 -11.081 0.197 1.00 97.19 136 PHE A CA 1
ATOM 1011 C C . PHE A 1 136 ? -2.384 -10.484 0.200 1.00 97.19 136 PHE A C 1
ATOM 1013 O O . PHE A 1 136 ? -1.525 -10.878 0.997 1.00 97.19 136 PHE A O 1
ATOM 1020 N N . THR A 1 137 ? -2.186 -9.497 -0.661 1.00 96.94 137 THR A N 1
ATOM 1021 C CA . THR A 1 137 ? -1.024 -8.607 -0.681 1.00 96.94 137 THR A CA 1
ATOM 1022 C C . THR A 1 137 ? -1.512 -7.167 -0.735 1.00 96.94 137 THR A C 1
ATOM 1024 O O . THR A 1 137 ? -2.587 -6.879 -1.262 1.00 96.94 137 THR A O 1
ATOM 1027 N N . GLY A 1 138 ? -0.737 -6.252 -0.174 1.00 96.06 138 GLY A N 1
ATOM 1028 C CA . GLY A 1 138 ? -1.025 -4.832 -0.242 1.00 96.06 138 GLY A CA 1
ATOM 1029 C C . GLY A 1 138 ? 0.241 -3.998 -0.278 1.00 96.06 138 GLY A C 1
ATOM 1030 O O . GLY A 1 138 ? 1.327 -4.459 0.075 1.00 96.06 138 GLY A O 1
ATOM 1031 N N . SER A 1 139 ? 0.077 -2.766 -0.735 1.00 95.88 139 SER A N 1
ATOM 1032 C CA . SER A 1 139 ? 1.105 -1.742 -0.801 1.00 95.88 139 SER A CA 1
ATOM 1033 C C . SER A 1 139 ? 0.452 -0.409 -0.460 1.00 95.88 139 SER A C 1
ATOM 1035 O O . SER A 1 139 ? -0.412 0.069 -1.200 1.00 95.88 139 SER A O 1
ATOM 1037 N N . PHE A 1 140 ? 0.792 0.136 0.707 1.00 97.62 140 PHE A N 1
ATOM 1038 C CA . PHE A 1 140 ? 0.217 1.380 1.219 1.00 97.62 140 PHE A CA 1
ATOM 1039 C C . PHE A 1 140 ? 1.249 2.504 1.183 1.00 97.62 140 PHE A C 1
ATOM 1041 O O . PHE A 1 140 ? 2.418 2.300 1.516 1.00 97.62 140 PHE A O 1
ATOM 1048 N N . ASN A 1 141 ? 0.787 3.706 0.841 1.00 98.06 141 ASN A N 1
ATOM 1049 C CA . ASN A 1 141 ? 1.555 4.932 1.018 1.00 98.06 141 ASN A CA 1
ATOM 1050 C C . ASN A 1 141 ? 1.029 5.660 2.249 1.00 98.06 141 ASN A C 1
ATOM 1052 O O . ASN A 1 141 ? -0.182 5.840 2.384 1.00 98.06 141 ASN A O 1
ATOM 1056 N N . VAL A 1 142 ? 1.919 6.077 3.144 1.00 98.19 142 VAL A N 1
ATOM 1057 C CA . VAL A 1 142 ? 1.554 6.743 4.398 1.00 98.19 142 VAL A CA 1
ATOM 1058 C C . VAL A 1 142 ? 2.290 8.064 4.549 1.00 98.19 142 VAL A C 1
ATOM 1060 O O . VAL A 1 142 ? 3.469 8.187 4.218 1.00 98.19 142 VAL A O 1
ATOM 1063 N N . GLN A 1 143 ? 1.597 9.055 5.091 1.00 98.38 143 GLN A N 1
ATOM 1064 C CA . GLN A 1 143 ? 2.192 10.295 5.564 1.00 98.38 143 GLN A CA 1
ATOM 1065 C C . GLN A 1 143 ? 2.288 10.247 7.088 1.00 98.38 143 GLN A C 1
ATOM 1067 O O . GLN A 1 143 ? 1.311 9.927 7.766 1.00 98.38 143 GLN A O 1
ATOM 1072 N N . VAL A 1 144 ? 3.461 10.586 7.621 1.00 98.38 144 VAL A N 1
ATOM 1073 C CA . VAL A 1 144 ? 3.764 10.543 9.055 1.00 98.38 144 VAL A CA 1
ATOM 1074 C C . VAL A 1 144 ? 4.231 11.916 9.532 1.00 98.38 144 VAL A C 1
ATOM 1076 O O . VAL A 1 144 ? 5.083 12.541 8.895 1.00 98.38 144 VAL A O 1
ATOM 1079 N N . PHE A 1 145 ? 3.699 12.387 10.659 1.00 98.06 145 PHE A N 1
ATOM 1080 C CA . PHE A 1 145 ? 4.262 13.482 11.446 1.00 98.06 145 PHE A CA 1
ATOM 1081 C C . PHE A 1 145 ? 5.241 12.898 12.465 1.00 98.06 145 PHE A C 1
ATOM 1083 O O . PHE A 1 145 ? 4.847 12.274 13.454 1.00 98.06 145 PHE A O 1
ATOM 1090 N N . LEU A 1 146 ? 6.535 13.067 12.197 1.00 97.75 146 LEU A N 1
ATOM 1091 C CA . LEU A 1 146 ? 7.596 1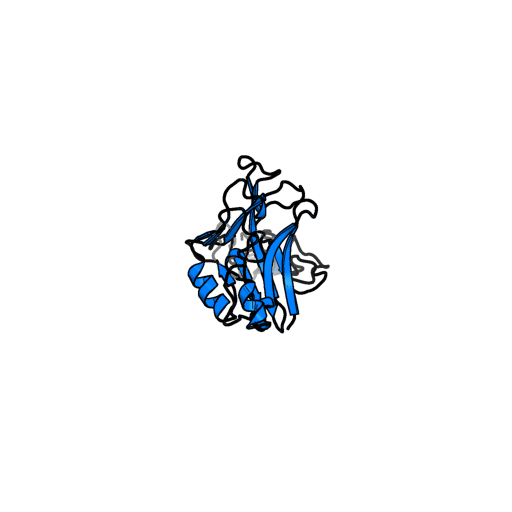2.473 13.000 1.00 97.75 146 LEU A CA 1
ATOM 1092 C C . LEU A 1 146 ? 7.638 13.107 14.388 1.00 97.75 146 LEU A C 1
ATOM 1094 O O . LEU A 1 146 ? 7.644 14.333 14.522 1.00 97.75 146 LEU A O 1
ATOM 1098 N N . ASN A 1 147 ? 7.719 12.268 15.420 1.00 96.38 147 ASN A N 1
ATOM 1099 C CA . ASN A 1 147 ? 7.657 12.673 16.827 1.00 96.38 147 ASN A CA 1
ATOM 1100 C C . ASN A 1 147 ? 6.412 13.517 17.179 1.00 96.38 147 ASN A C 1
ATOM 1102 O O . ASN A 1 147 ? 6.463 14.312 18.118 1.00 96.38 147 ASN A O 1
ATOM 1106 N N . GLY A 1 148 ? 5.321 13.378 16.420 1.00 94.69 148 GLY A N 1
ATOM 1107 C CA . GLY A 1 148 ? 4.069 1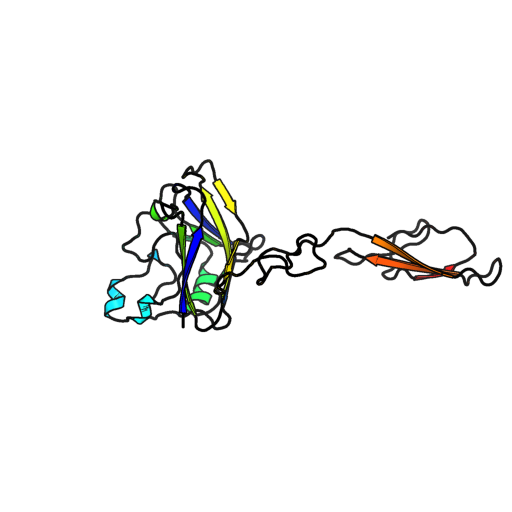4.091 16.668 1.00 94.69 148 GLY A CA 1
ATOM 1108 C C . GLY A 1 148 ? 4.137 15.574 16.314 1.00 94.69 148 GLY A C 1
ATOM 1109 O O . GLY A 1 148 ? 3.434 16.376 16.921 1.00 94.69 148 GLY A O 1
ATOM 1110 N N . GLU A 1 149 ? 4.994 15.959 15.363 1.00 96.62 149 GLU A N 1
ATOM 1111 C CA . GLU A 1 149 ? 5.158 17.349 14.932 1.00 96.62 149 GLU A CA 1
ATOM 1112 C C . GLU A 1 149 ? 4.759 17.537 13.466 1.00 96.62 149 GLU A C 1
ATOM 1114 O O . GLU A 1 149 ? 5.435 17.056 12.557 1.00 96.62 149 GLU A O 1
ATOM 1119 N N . GLN A 1 150 ? 3.702 18.316 13.204 1.00 94.81 150 GLN A N 1
ATOM 1120 C CA . GLN A 1 150 ? 3.205 18.561 11.838 1.00 94.81 150 GLN A CA 1
ATOM 1121 C C . GLN A 1 150 ? 4.270 19.173 10.912 1.00 94.81 150 GLN A C 1
ATOM 1123 O O . GLN A 1 150 ? 4.286 18.922 9.708 1.00 94.81 150 GLN A O 1
ATOM 1128 N N . SER A 1 151 ? 5.175 19.980 11.473 1.00 96.44 151 SER A N 1
ATOM 1129 C CA . SER A 1 151 ? 6.280 20.584 10.717 1.00 96.44 151 SER A CA 1
ATOM 1130 C C . SER A 1 151 ? 7.334 19.567 10.255 1.00 96.44 151 SER A C 1
ATOM 1132 O O . SER A 1 151 ? 8.087 19.855 9.326 1.00 96.44 151 SER A O 1
ATOM 1134 N N . ALA A 1 152 ? 7.362 18.376 10.861 1.00 96.06 152 ALA A N 1
ATOM 1135 C CA . ALA A 1 152 ? 8.248 17.265 10.538 1.00 96.06 152 ALA A CA 1
ATOM 1136 C C . ALA A 1 152 ? 7.482 16.153 9.796 1.00 96.06 152 ALA A C 1
ATOM 1138 O O . ALA A 1 152 ? 7.409 15.014 10.251 1.00 96.06 152 ALA A O 1
ATOM 1139 N N . SER A 1 153 ? 6.889 16.489 8.647 1.00 96.69 153 SER A N 1
ATOM 1140 C CA . SER A 1 153 ? 6.121 15.537 7.838 1.00 96.69 153 SER A CA 1
ATOM 1141 C C . SER A 1 153 ? 6.998 14.773 6.841 1.00 96.69 153 SER A C 1
ATOM 1143 O O . SER A 1 153 ? 7.835 15.367 6.164 1.00 96.69 153 SER A O 1
ATOM 1145 N N . THR A 1 154 ? 6.807 13.456 6.743 1.00 97.81 154 THR A N 1
ATOM 1146 C CA . THR A 1 154 ? 7.482 12.572 5.777 1.00 97.81 154 THR A CA 1
ATOM 1147 C C . THR A 1 154 ? 6.481 11.618 5.128 1.00 97.81 154 THR A C 1
ATOM 1149 O O . THR A 1 154 ? 5.531 11.180 5.772 1.00 97.81 154 THR A O 1
ATOM 1152 N N . GLN A 1 155 ? 6.697 11.310 3.851 1.00 97.50 155 GLN A N 1
ATOM 1153 C CA . GLN A 1 155 ? 5.920 10.349 3.071 1.00 97.50 155 GLN A CA 1
ATOM 1154 C C . GLN A 1 155 ? 6.729 9.067 2.888 1.00 97.50 155 GLN A C 1
ATOM 1156 O O . GLN A 1 155 ? 7.920 9.121 2.577 1.00 97.50 155 GLN A O 1
ATOM 1161 N N . TYR A 1 156 ? 6.075 7.928 3.076 1.00 96.44 156 TYR A N 1
ATOM 1162 C CA . TYR A 1 156 ? 6.628 6.610 2.808 1.00 96.44 156 TYR A CA 1
ATOM 1163 C C . TYR A 1 156 ? 5.710 5.910 1.819 1.00 96.44 156 TYR A C 1
ATOM 1165 O O . TYR A 1 156 ? 4.546 5.658 2.124 1.00 96.44 156 TYR A O 1
ATOM 1173 N N . GLU A 1 157 ? 6.235 5.625 0.637 1.00 95.44 157 GLU A N 1
ATOM 1174 C CA . GLU A 1 157 ? 5.467 5.085 -0.478 1.00 95.44 157 GLU A CA 1
ATOM 1175 C C . GLU A 1 157 ? 5.798 3.616 -0.706 1.00 95.44 157 GLU A C 1
ATOM 1177 O O . GLU A 1 157 ? 6.917 3.166 -0.451 1.00 95.44 157 GLU A O 1
ATOM 1182 N N . GLY A 1 158 ? 4.812 2.872 -1.192 1.00 92.69 158 GLY A N 1
ATOM 1183 C CA . GLY A 1 158 ? 4.978 1.501 -1.634 1.00 92.69 158 GLY A CA 1
ATOM 1184 C C . GLY A 1 158 ? 5.238 0.492 -0.518 1.00 92.69 158 GLY A C 1
ATOM 1185 O O . GLY A 1 158 ? 5.805 -0.554 -0.814 1.00 92.69 158 GLY A O 1
ATOM 1186 N N . ILE A 1 159 ? 4.859 0.763 0.741 1.00 94.25 159 ILE A N 1
ATOM 1187 C CA . ILE A 1 159 ? 5.161 -0.129 1.874 1.00 94.25 159 ILE A CA 1
ATOM 1188 C C . ILE A 1 159 ? 4.407 -1.455 1.694 1.00 94.25 159 ILE A C 1
ATOM 1190 O O . ILE A 1 159 ? 3.175 -1.463 1.817 1.00 94.25 159 ILE A O 1
ATOM 1194 N N . PRO A 1 160 ? 5.103 -2.578 1.442 1.00 95.06 160 PRO A N 1
ATOM 1195 C CA . PRO A 1 160 ? 4.448 -3.833 1.121 1.00 95.06 160 PRO A CA 1
ATOM 1196 C C . PRO A 1 160 ? 4.067 -4.617 2.384 1.00 95.06 160 PRO A C 1
ATOM 1198 O O . PRO A 1 160 ? 4.769 -4.599 3.397 1.00 95.06 160 PRO A O 1
ATOM 1201 N N . PHE A 1 161 ? 2.958 -5.348 2.316 1.00 95.31 161 PHE A N 1
ATOM 1202 C CA . PHE A 1 161 ? 2.528 -6.293 3.345 1.00 95.31 161 PHE A CA 1
ATOM 1203 C C . PHE A 1 161 ? 1.701 -7.429 2.729 1.00 95.31 161 PHE A C 1
ATOM 1205 O O . PHE A 1 161 ? 1.189 -7.320 1.615 1.00 95.31 161 PHE A O 1
ATOM 1212 N N . SER A 1 162 ? 1.568 -8.552 3.435 1.00 96.31 162 SER A N 1
ATOM 1213 C CA . SER A 1 162 ? 0.784 -9.694 2.958 1.00 96.31 162 SER A CA 1
ATOM 1214 C C . SER A 1 162 ? 0.251 -10.544 4.106 1.00 96.31 162 SER A C 1
ATOM 1216 O O . SER A 1 162 ? 0.651 -10.400 5.263 1.00 96.31 162 SER A O 1
ATOM 1218 N N . SER A 1 163 ? -0.648 -11.470 3.777 1.00 95.62 163 SER A N 1
ATOM 1219 C CA . SER A 1 163 ? -1.141 -12.494 4.703 1.00 95.62 163 SER A CA 1
ATOM 1220 C C . SER A 1 163 ? -0.113 -13.594 5.011 1.00 95.62 163 SER A C 1
ATOM 1222 O O . SER A 1 163 ? -0.395 -14.483 5.820 1.00 95.62 163 SER A O 1
ATOM 1224 N N . SER A 1 164 ? 1.044 -13.592 4.336 1.00 94.00 164 SER A N 1
ATOM 1225 C CA . SER A 1 164 ? 2.089 -14.607 4.480 1.00 94.00 164 SER A CA 1
ATOM 1226 C C . SER A 1 164 ? 3.007 -14.261 5.654 1.00 94.00 164 SER A C 1
ATOM 1228 O O . SER A 1 164 ? 3.721 -13.257 5.657 1.00 94.00 164 SER A O 1
ATOM 1230 N N . ALA A 1 165 ? 2.968 -15.089 6.698 1.00 88.75 165 ALA A N 1
ATOM 1231 C CA . ALA A 1 165 ? 3.761 -14.865 7.898 1.00 88.75 165 ALA A CA 1
ATOM 1232 C C . ALA A 1 165 ? 5.261 -14.982 7.593 1.00 88.75 165 ALA A C 1
ATOM 1234 O O . ALA A 1 165 ? 5.725 -16.012 7.107 1.00 88.75 165 ALA A O 1
ATOM 1235 N N . GLY A 1 166 ? 6.022 -13.940 7.935 1.00 87.25 166 GLY A N 1
ATOM 1236 C CA . GLY A 1 166 ? 7.461 -13.898 7.673 1.00 87.25 166 GLY A CA 1
ATOM 1237 C C . GLY A 1 166 ? 7.816 -13.662 6.206 1.00 87.25 166 GLY A C 1
ATOM 1238 O O . GLY A 1 166 ? 8.939 -13.979 5.823 1.00 87.25 166 GLY A O 1
ATOM 1239 N N . ALA A 1 167 ? 6.887 -13.126 5.403 1.00 91.81 167 ALA A N 1
ATOM 1240 C CA . ALA A 1 167 ? 7.180 -12.696 4.044 1.00 91.81 167 ALA A CA 1
ATOM 1241 C C . ALA A 1 167 ? 8.394 -11.760 4.013 1.00 91.81 167 ALA A C 1
ATOM 1243 O O . ALA A 1 167 ? 8.459 -10.773 4.751 1.00 91.81 167 ALA A O 1
ATOM 1244 N N . ILE A 1 168 ? 9.347 -12.081 3.144 1.00 92.81 168 ILE A N 1
ATOM 1245 C CA . ILE A 1 168 ? 10.492 -11.233 2.839 1.00 92.81 168 ILE A CA 1
ATOM 1246 C C . ILE A 1 168 ? 10.161 -10.525 1.534 1.00 92.81 168 ILE A C 1
ATOM 1248 O O . ILE A 1 168 ? 10.035 -11.165 0.490 1.00 92.81 168 ILE A O 1
ATOM 1252 N N . PHE A 1 169 ? 9.991 -9.211 1.606 1.00 93.75 169 PHE A N 1
ATOM 1253 C CA . PHE A 1 169 ? 9.709 -8.387 0.442 1.00 93.75 169 PHE A CA 1
ATOM 1254 C C . PHE A 1 169 ? 11.002 -7.960 -0.247 1.00 93.75 169 PHE A C 1
ATOM 1256 O O . PHE A 1 169 ? 12.009 -7.670 0.401 1.00 93.75 169 PHE A O 1
ATOM 1263 N N . GLY A 1 170 ? 10.971 -7.922 -1.573 1.00 92.50 170 GLY A N 1
ATOM 1264 C CA . GLY A 1 170 ? 12.062 -7.390 -2.378 1.00 92.50 170 GLY A CA 1
ATOM 1265 C C . GLY A 1 170 ? 11.832 -7.620 -3.863 1.00 92.50 170 GLY A C 1
ATOM 1266 O O . GLY A 1 170 ? 10.816 -8.189 -4.270 1.00 92.50 170 GLY A O 1
ATOM 1267 N N . CYS A 1 171 ? 12.784 -7.179 -4.679 1.00 92.31 171 CYS A N 1
ATOM 1268 C CA . CYS A 1 171 ? 12.803 -7.547 -6.085 1.00 92.31 171 CYS A CA 1
ATOM 1269 C C . CYS A 1 171 ? 13.247 -9.010 -6.236 1.00 92.31 171 CYS A C 1
ATOM 1271 O O . CYS A 1 171 ? 14.311 -9.396 -5.756 1.00 92.31 171 CYS A O 1
ATOM 1273 N N . MET A 1 172 ? 12.449 -9.813 -6.938 1.00 93.00 172 MET A N 1
ATOM 1274 C CA . MET A 1 172 ? 12.712 -11.242 -7.162 1.00 93.00 172 MET A CA 1
ATOM 1275 C C . MET A 1 172 ? 13.381 -11.532 -8.517 1.00 93.00 172 MET A C 1
ATOM 1277 O O . MET A 1 172 ? 13.593 -12.694 -8.859 1.00 93.00 172 MET A O 1
ATOM 1281 N N . ASP A 1 173 ? 13.693 -10.498 -9.305 1.00 89.56 173 ASP A N 1
ATOM 1282 C CA . ASP A 1 173 ? 14.318 -10.647 -10.621 1.00 89.56 173 ASP A CA 1
ATOM 1283 C C . ASP A 1 173 ? 15.855 -10.619 -10.507 1.00 89.56 173 ASP A C 1
ATOM 1285 O O . ASP A 1 173 ? 16.398 -9.585 -10.116 1.00 89.56 173 ASP A O 1
ATOM 1289 N N . PRO A 1 174 ? 16.570 -11.710 -10.851 1.00 90.31 174 PRO A N 1
ATOM 1290 C CA . PRO A 1 174 ? 18.028 -11.777 -10.748 1.00 90.31 174 PRO A CA 1
ATOM 1291 C C . PRO A 1 174 ? 18.777 -10.822 -11.689 1.00 90.31 174 PRO A C 1
ATOM 1293 O O . PRO A 1 174 ? 19.961 -10.576 -11.465 1.00 90.31 174 PRO A O 1
ATOM 1296 N N . GLU A 1 175 ? 18.121 -10.275 -12.716 1.00 86.19 175 GLU A N 1
ATOM 1297 C CA . GLU A 1 175 ? 18.711 -9.283 -13.623 1.00 86.19 175 GLU A CA 1
ATOM 1298 C C . GLU A 1 175 ? 18.607 -7.845 -13.073 1.00 86.19 175 GLU A C 1
ATOM 1300 O O . GLU A 1 175 ? 19.181 -6.909 -13.641 1.00 86.19 175 GLU A O 1
ATOM 1305 N N . ALA A 1 176 ? 17.890 -7.639 -11.963 1.00 88.19 176 ALA A N 1
ATOM 1306 C CA . ALA A 1 176 ? 17.778 -6.343 -11.306 1.00 88.19 176 ALA A CA 1
ATOM 1307 C C . ALA A 1 176 ? 18.985 -6.045 -10.400 1.00 88.19 176 ALA A C 1
ATOM 1309 O O . ALA A 1 176 ? 19.532 -6.914 -9.722 1.00 88.19 176 ALA A O 1
ATOM 1310 N N . THR A 1 177 ? 19.377 -4.774 -10.315 1.00 89.38 177 THR A N 1
ATOM 1311 C CA . THR A 1 177 ? 20.454 -4.313 -9.424 1.00 89.38 177 THR A CA 1
ATOM 1312 C C . THR A 1 177 ? 20.068 -4.357 -7.948 1.00 89.38 177 THR A C 1
ATOM 1314 O O . THR A 1 177 ? 20.955 -4.433 -7.099 1.00 89.38 177 THR A O 1
ATOM 1317 N N . ASN A 1 178 ? 18.770 -4.330 -7.635 1.00 90.56 178 ASN A N 1
ATOM 1318 C CA . ASN A 1 178 ? 18.222 -4.509 -6.290 1.00 90.56 178 ASN A CA 1
ATOM 1319 C C . ASN A 1 178 ? 17.615 -5.908 -6.071 1.00 90.56 178 ASN A C 1
ATOM 1321 O O . ASN A 1 178 ? 16.748 -6.062 -5.212 1.00 90.56 178 ASN A O 1
ATOM 1325 N N . TYR A 1 179 ? 18.047 -6.922 -6.833 1.00 93.31 179 TYR A N 1
ATOM 1326 C CA . TYR A 1 179 ? 17.637 -8.309 -6.610 1.00 93.31 179 TYR A CA 1
ATOM 1327 C C . TYR A 1 179 ? 17.894 -8.749 -5.163 1.00 93.31 179 TYR A C 1
ATOM 1329 O O . TYR A 1 179 ? 19.016 -8.651 -4.657 1.00 93.31 179 TYR A O 1
ATOM 1337 N N . ASN A 1 180 ? 16.863 -9.291 -4.521 1.00 94.75 180 ASN A N 1
ATOM 1338 C CA . ASN A 1 180 ? 16.941 -9.906 -3.208 1.00 94.75 180 ASN A CA 1
ATOM 1339 C C . ASN A 1 180 ? 16.677 -11.421 -3.336 1.00 94.75 180 ASN A C 1
ATOM 1341 O O . ASN A 1 180 ? 15.525 -11.818 -3.514 1.00 94.75 180 ASN A O 1
ATOM 1345 N N . PRO A 1 181 ? 17.704 -12.286 -3.213 1.00 95.50 181 PRO A N 1
ATOM 1346 C CA . PRO A 1 181 ? 17.535 -13.736 -3.337 1.00 95.50 181 PRO A CA 1
ATOM 1347 C C . PRO A 1 181 ? 16.720 -14.367 -2.205 1.00 95.50 181 PRO A C 1
ATOM 1349 O O . PRO A 1 181 ? 16.248 -15.492 -2.360 1.00 95.50 181 PRO A O 1
ATOM 1352 N N . ASP A 1 182 ? 16.564 -13.664 -1.082 1.00 95.00 182 ASP A N 1
ATOM 1353 C CA . ASP A 1 182 ? 15.764 -14.124 0.049 1.00 95.00 182 ASP A CA 1
ATOM 1354 C C . ASP A 1 182 ? 14.300 -13.665 -0.058 1.00 95.00 182 ASP A C 1
ATOM 1356 O O . ASP A 1 182 ? 13.479 -14.077 0.760 1.00 95.00 182 ASP A O 1
ATOM 1360 N N . ALA A 1 183 ? 13.951 -12.825 -1.045 1.00 93.06 183 ALA A N 1
ATOM 1361 C CA . ALA A 1 183 ? 12.584 -12.352 -1.225 1.00 93.06 183 ALA A CA 1
ATOM 1362 C C . ALA A 1 183 ? 11.634 -13.518 -1.530 1.00 93.06 183 ALA A C 1
ATOM 1364 O O . ALA A 1 183 ? 11.822 -14.285 -2.475 1.00 93.06 183 ALA A O 1
ATOM 1365 N N . THR A 1 184 ? 10.587 -13.633 -0.719 1.00 93.00 184 THR A N 1
ATOM 1366 C CA . THR A 1 184 ? 9.512 -14.616 -0.881 1.00 93.00 184 THR A CA 1
ATOM 1367 C C . THR A 1 184 ? 8.269 -14.005 -1.518 1.00 93.00 184 THR A C 1
ATOM 1369 O O . THR A 1 184 ? 7.404 -14.746 -1.968 1.00 93.00 184 THR A O 1
ATOM 1372 N N . GLU A 1 185 ? 8.162 -12.675 -1.517 1.00 91.50 185 GLU A N 1
ATOM 1373 C CA . GLU A 1 185 ? 7.044 -11.907 -2.064 1.00 91.50 185 GLU A CA 1
ATOM 1374 C C . GLU A 1 185 ? 7.570 -10.652 -2.775 1.00 91.50 185 GLU A C 1
ATOM 1376 O O . GLU A 1 185 ? 8.573 -10.055 -2.368 1.00 91.50 185 GLU A O 1
ATOM 1381 N N . ALA A 1 186 ? 6.861 -10.213 -3.815 1.00 86.19 186 ALA A N 1
ATOM 1382 C CA . ALA A 1 186 ? 7.154 -8.942 -4.462 1.00 86.19 186 ALA A CA 1
ATOM 1383 C C . ALA A 1 186 ? 6.783 -7.784 -3.526 1.00 86.19 186 ALA A C 1
ATOM 1385 O O . ALA A 1 186 ? 5.680 -7.751 -2.982 1.00 86.19 186 ALA A O 1
ATOM 1386 N N . GLY A 1 187 ? 7.685 -6.821 -3.348 1.00 80.38 187 GLY A N 1
ATOM 1387 C CA . GLY A 1 187 ? 7.379 -5.632 -2.541 1.00 80.38 187 GLY A CA 1
ATOM 1388 C C . GLY A 1 187 ? 8.234 -4.402 -2.809 1.00 80.38 187 GLY A C 1
ATOM 1389 O O . GLY A 1 187 ? 7.913 -3.333 -2.311 1.00 80.38 187 GLY A O 1
ATOM 1390 N N . GLU A 1 188 ? 9.272 -4.524 -3.633 1.00 81.19 188 GLU A N 1
ATOM 1391 C CA . GLU A 1 188 ? 10.014 -3.381 -4.156 1.00 81.19 188 GLU A CA 1
ATOM 1392 C C . GLU A 1 188 ? 10.009 -3.440 -5.680 1.00 81.19 188 GLU A C 1
ATOM 1394 O O . GLU A 1 188 ? 10.116 -4.518 -6.273 1.00 81.19 188 GLU A O 1
ATOM 1399 N N . THR A 1 189 ? 9.917 -2.279 -6.326 1.00 83.12 189 THR A N 1
ATOM 1400 C CA . THR A 1 189 ? 10.080 -2.191 -7.777 1.00 83.12 189 THR A CA 1
ATOM 1401 C C . THR A 1 189 ? 11.492 -2.631 -8.152 1.00 83.12 189 THR A C 1
ATOM 1403 O O . THR A 1 189 ? 12.480 -2.092 -7.649 1.00 83.12 189 THR A O 1
ATOM 1406 N N . CYS A 1 190 ? 11.599 -3.605 -9.055 1.00 86.75 190 CYS A N 1
ATOM 1407 C CA . CYS A 1 190 ? 12.882 -4.030 -9.598 1.00 86.75 190 CYS A CA 1
ATOM 1408 C C . CYS A 1 190 ? 13.541 -2.887 -10.380 1.00 86.75 190 CYS A C 1
ATOM 1410 O O . CYS A 1 190 ? 12.990 -2.371 -11.354 1.00 86.75 190 CYS A O 1
ATOM 1412 N N . VAL A 1 191 ? 14.734 -2.498 -9.945 1.00 85.69 191 VAL A N 1
ATOM 1413 C CA . VAL A 1 191 ? 15.588 -1.513 -10.599 1.00 85.69 191 VAL A CA 1
ATOM 1414 C C . VAL A 1 191 ? 16.539 -2.273 -11.503 1.00 85.69 191 VAL A C 1
ATOM 1416 O O . VAL A 1 191 ? 17.434 -2.968 -11.037 1.00 85.69 191 VAL A O 1
ATOM 1419 N N . PHE A 1 192 ? 16.366 -2.144 -12.809 1.00 81.94 192 PHE A N 1
ATOM 1420 C CA . PHE A 1 192 ? 17.274 -2.758 -13.771 1.00 81.94 192 PHE A CA 1
ATOM 1421 C C . PHE A 1 192 ? 18.436 -1.815 -14.091 1.00 81.94 192 PHE A C 1
ATOM 1423 O O . PHE A 1 192 ? 18.275 -0.591 -14.044 1.00 81.94 192 PHE A O 1
ATOM 1430 N N . PRO A 1 193 ? 19.631 -2.347 -14.400 1.00 75.62 193 PRO A N 1
ATOM 1431 C CA . PRO A 1 193 ? 20.759 -1.504 -14.754 1.00 75.62 193 PRO A CA 1
ATOM 1432 C C . PRO A 1 193 ? 20.448 -0.724 -16.038 1.00 75.62 193 PRO A C 1
ATOM 1434 O O . PRO A 1 193 ? 20.259 -1.312 -17.099 1.00 75.62 193 PRO A O 1
ATOM 1437 N N . CYS A 1 194 ? 20.498 0.610 -15.972 1.00 69.56 194 CYS A N 1
ATOM 1438 C CA . CYS A 1 194 ? 20.470 1.496 -17.144 1.00 69.56 194 CYS A CA 1
ATOM 1439 C C . CYS A 1 194 ? 21.815 1.472 -17.894 1.00 69.56 194 CYS A C 1
ATOM 1441 O O . CYS A 1 194 ? 22.397 2.517 -18.184 1.00 69.56 194 CYS A O 1
ATOM 1443 N N . THR A 1 195 ? 22.376 0.284 -18.126 1.00 67.88 195 THR A N 1
ATOM 1444 C CA . THR A 1 195 ? 23.679 0.138 -18.779 1.00 67.88 195 THR A CA 1
ATOM 1445 C C . THR A 1 195 ? 23.460 -0.287 -20.214 1.00 67.88 195 THR A C 1
ATOM 1447 O O . THR A 1 195 ? 23.235 -1.461 -20.485 1.00 67.88 195 THR A O 1
ATOM 1450 N N . LEU A 1 196 ? 23.559 0.671 -21.134 1.00 70.25 196 LEU A N 1
ATOM 1451 C CA . LEU A 1 196 ? 23.662 0.361 -22.552 1.00 70.25 196 LEU A CA 1
ATOM 1452 C C . LEU A 1 196 ? 25.052 -0.227 -22.818 1.00 70.25 196 LEU A C 1
ATOM 1454 O O . LEU A 1 196 ? 26.052 0.491 -22.782 1.00 70.25 196 LEU A O 1
ATOM 1458 N N . THR A 1 197 ? 25.119 -1.533 -23.058 1.00 76.06 197 THR A N 1
ATOM 1459 C CA . THR A 1 197 ? 26.362 -2.203 -23.469 1.00 76.06 197 THR A CA 1
ATOM 1460 C C . THR A 1 197 ? 26.292 -2.496 -24.954 1.00 76.06 197 THR A C 1
ATOM 1462 O O . THR A 1 197 ? 25.317 -3.097 -25.385 1.00 76.06 197 THR A O 1
ATOM 1465 N N . LEU A 1 198 ? 27.315 -2.108 -25.719 1.00 81.56 198 LEU A N 1
ATOM 1466 C CA . LEU A 1 198 ? 27.493 -2.503 -27.117 1.00 81.56 198 LEU A CA 1
ATOM 1467 C C . LEU A 1 198 ? 28.624 -3.533 -27.207 1.00 81.56 198 LEU A C 1
ATOM 1469 O O . LEU A 1 198 ? 29.750 -3.257 -26.787 1.00 81.56 198 LEU A O 1
ATOM 1473 N N . THR A 1 199 ? 28.335 -4.699 -27.777 1.00 85.56 199 THR A N 1
ATOM 1474 C CA . THR A 1 199 ? 29.285 -5.807 -27.927 1.00 85.56 199 THR A CA 1
ATOM 1475 C C . THR A 1 199 ? 29.559 -6.058 -29.404 1.00 85.56 199 THR A C 1
ATOM 1477 O O . THR A 1 199 ? 28.639 -6.077 -30.219 1.00 85.56 199 THR A O 1
ATOM 1480 N N . LEU A 1 200 ? 30.831 -6.251 -29.755 1.00 87.75 200 LEU A N 1
ATOM 1481 C CA . LEU A 1 200 ? 31.230 -6.730 -31.076 1.00 87.75 200 LEU A CA 1
ATOM 1482 C C . LEU A 1 200 ? 31.163 -8.260 -31.079 1.00 87.75 200 LEU A C 1
ATOM 1484 O O . LEU A 1 200 ? 32.037 -8.902 -30.496 1.00 87.75 200 LEU A O 1
ATOM 1488 N N . ASP A 1 201 ? 30.134 -8.821 -31.710 1.00 90.12 201 ASP A N 1
ATOM 1489 C CA . ASP A 1 201 ? 29.884 -10.265 -31.700 1.00 90.12 201 ASP A CA 1
ATOM 1490 C C . ASP A 1 201 ? 30.781 -10.986 -32.709 1.00 90.12 201 ASP A C 1
ATOM 1492 O O . ASP A 1 201 ? 31.437 -11.976 -32.385 1.00 90.12 201 ASP A O 1
ATOM 1496 N N . GLU A 1 202 ? 30.823 -10.481 -33.945 1.00 92.06 202 GLU A N 1
ATOM 1497 C CA . GLU A 1 202 ? 31.544 -11.124 -35.041 1.00 92.06 202 GLU A CA 1
ATOM 1498 C C . GLU A 1 202 ? 32.071 -10.109 -36.063 1.00 92.06 202 GLU A C 1
ATOM 1500 O O . GLU A 1 202 ? 31.416 -9.116 -36.390 1.00 92.06 202 GLU A O 1
ATOM 1505 N N . VAL A 1 203 ? 33.261 -10.392 -36.605 1.00 91.69 203 VAL A N 1
ATOM 1506 C CA . VAL A 1 203 ? 33.844 -9.682 -37.749 1.00 91.69 203 VAL A CA 1
ATOM 1507 C C . VAL A 1 203 ? 34.305 -10.700 -38.783 1.00 91.69 203 VAL A C 1
ATOM 1509 O O . VAL A 1 203 ? 35.242 -11.464 -38.541 1.00 91.69 203 VAL A O 1
ATOM 1512 N N . ILE A 1 204 ? 33.688 -10.669 -39.961 1.00 92.50 204 ILE A N 1
ATOM 1513 C CA . ILE A 1 204 ? 34.093 -11.466 -41.119 1.00 92.50 204 ILE A CA 1
ATOM 1514 C C . ILE A 1 204 ? 34.821 -10.541 -42.092 1.00 92.50 204 ILE A C 1
ATOM 1516 O O . ILE A 1 204 ? 34.249 -9.587 -42.621 1.00 92.50 204 ILE A O 1
ATOM 1520 N N . GLY A 1 205 ? 36.106 -10.818 -42.316 1.00 89.56 205 GLY A N 1
ATOM 1521 C CA . GLY A 1 205 ? 36.914 -10.086 -43.286 1.00 89.56 205 GLY A CA 1
ATOM 1522 C C . GLY A 1 205 ? 36.501 -10.375 -44.729 1.00 89.56 205 GLY A C 1
ATOM 1523 O O . GLY A 1 205 ? 35.915 -11.410 -45.036 1.00 89.56 205 GLY A O 1
ATOM 1524 N N . ASN A 1 206 ? 36.859 -9.462 -45.627 1.00 91.19 206 ASN A N 1
ATOM 1525 C CA . ASN A 1 206 ? 36.633 -9.612 -47.062 1.00 91.19 206 ASN A CA 1
ATOM 1526 C C . ASN A 1 206 ? 37.372 -10.836 -47.617 1.00 91.19 206 ASN A C 1
ATOM 1528 O O . ASN A 1 206 ? 38.513 -11.100 -47.225 1.00 91.19 206 ASN A O 1
ATOM 1532 N N . SER A 1 207 ? 36.787 -11.529 -48.597 1.00 91.88 207 SER A N 1
ATOM 1533 C CA . SER A 1 207 ? 37.455 -12.675 -49.234 1.00 91.88 207 SER A CA 1
ATOM 1534 C C . SER A 1 207 ? 38.706 -12.270 -50.021 1.00 91.88 207 SER A C 1
ATOM 1536 O O . SER A 1 207 ? 39.647 -13.057 -50.137 1.00 91.88 207 SER A O 1
ATOM 1538 N N . CYS A 1 208 ? 38.730 -11.044 -50.559 1.00 88.69 208 CYS A N 1
ATOM 1539 C CA . CYS A 1 208 ? 39.835 -10.448 -51.312 1.00 88.69 208 CYS A CA 1
ATOM 1540 C C . CYS A 1 208 ? 39.813 -8.904 -51.220 1.00 88.69 208 CYS A C 1
ATOM 1542 O O . CYS A 1 208 ? 38.755 -8.312 -50.986 1.00 88.69 208 CYS A O 1
ATOM 1544 N N . PRO A 1 209 ? 40.946 -8.214 -51.471 1.00 87.50 209 PRO A N 1
ATOM 1545 C CA . PRO A 1 209 ? 40.983 -6.752 -51.524 1.00 87.50 209 PRO A CA 1
ATOM 1546 C C . PRO A 1 209 ? 40.012 -6.176 -52.565 1.00 87.50 209 PRO A C 1
ATOM 1548 O O . PRO A 1 209 ? 40.035 -6.568 -53.731 1.00 87.50 209 PRO A O 1
ATOM 1551 N N . GLY A 1 210 ? 39.183 -5.218 -52.145 1.00 81.94 210 GLY A N 1
ATOM 1552 C CA . GLY A 1 210 ? 38.213 -4.533 -53.008 1.00 81.94 210 GLY A CA 1
ATOM 1553 C C . GLY A 1 210 ? 36.885 -5.270 -53.219 1.00 81.94 210 GLY A C 1
ATOM 1554 O O . GLY A 1 210 ? 36.007 -4.725 -53.884 1.00 81.94 210 GLY A O 1
ATOM 1555 N N . VAL A 1 211 ? 36.710 -6.469 -52.651 1.00 91.25 211 VAL A N 1
ATOM 1556 C CA . VAL A 1 211 ? 35.424 -7.182 -52.657 1.00 91.25 211 VAL A CA 1
ATOM 1557 C C . VAL A 1 211 ? 34.557 -6.684 -51.501 1.00 91.25 211 VAL A C 1
ATOM 1559 O O . VAL A 1 211 ? 35.052 -6.487 -50.398 1.00 91.25 211 VAL A O 1
ATOM 1562 N N . SER A 1 212 ? 33.268 -6.465 -51.757 1.00 89.94 212 SER A N 1
ATOM 1563 C CA . SER A 1 212 ? 32.293 -5.948 -50.786 1.00 89.94 212 SER A CA 1
ATOM 1564 C C . SER A 1 212 ? 31.525 -7.099 -50.126 1.00 89.94 212 SER A C 1
ATOM 1566 O O . SER A 1 212 ? 30.316 -7.219 -50.298 1.00 89.94 212 SER A O 1
ATOM 1568 N N . ASP A 1 213 ? 32.234 -8.007 -49.458 1.00 91.50 213 ASP A N 1
ATOM 1569 C CA . ASP A 1 213 ? 31.669 -9.210 -48.828 1.00 91.50 213 ASP A CA 1
ATOM 1570 C C . ASP A 1 213 ? 32.029 -9.364 -47.342 1.00 91.50 213 ASP A C 1
ATOM 1572 O O . ASP A 1 213 ? 31.745 -10.401 -46.747 1.00 91.50 213 ASP A O 1
ATOM 1576 N N . GLY A 1 214 ? 32.613 -8.329 -46.729 1.00 92.44 214 GLY A N 1
ATOM 1577 C CA . GLY A 1 214 ? 32.856 -8.295 -45.289 1.00 92.44 214 GLY A CA 1
ATOM 1578 C C . GLY A 1 214 ? 31.572 -8.089 -44.479 1.00 92.44 214 GLY A C 1
ATOM 1579 O O . GLY A 1 214 ? 30.576 -7.554 -44.985 1.00 92.44 214 GLY A O 1
ATOM 1580 N N . MET A 1 215 ? 31.614 -8.485 -43.207 1.00 93.00 215 MET A N 1
ATOM 1581 C CA . MET A 1 215 ? 30.489 -8.402 -42.273 1.00 93.00 215 MET A CA 1
ATOM 1582 C C . MET A 1 215 ? 30.954 -7.977 -40.878 1.00 93.00 215 MET A C 1
ATOM 1584 O O . MET A 1 215 ? 32.004 -8.417 -40.410 1.00 93.00 215 MET A O 1
ATOM 1588 N N . ILE A 1 216 ? 30.151 -7.151 -40.209 1.00 92.81 216 ILE A N 1
ATOM 1589 C CA . ILE A 1 216 ? 30.281 -6.831 -38.784 1.00 92.81 216 ILE A CA 1
ATOM 1590 C C . ILE A 1 216 ? 28.923 -7.071 -38.122 1.00 92.81 216 ILE A C 1
ATOM 1592 O O . ILE A 1 216 ? 27.915 -6.524 -38.575 1.00 92.81 216 ILE A O 1
ATOM 1596 N N . ILE A 1 217 ? 28.905 -7.861 -37.049 1.00 88.81 217 ILE A N 1
ATOM 1597 C CA . ILE A 1 217 ? 27.725 -8.096 -36.213 1.00 88.81 217 ILE A CA 1
ATOM 1598 C C . ILE A 1 217 ? 27.993 -7.516 -34.826 1.00 88.81 217 ILE A C 1
ATOM 1600 O O . ILE A 1 217 ? 29.014 -7.817 -34.203 1.00 88.81 217 ILE A O 1
ATOM 1604 N N . VAL A 1 218 ? 27.072 -6.681 -34.357 1.00 89.62 218 VAL A N 1
ATOM 1605 C CA . VAL A 1 218 ? 27.058 -6.144 -32.997 1.00 89.62 218 VAL A CA 1
ATOM 1606 C C . VAL A 1 218 ? 25.721 -6.415 -32.318 1.00 89.62 218 VAL A C 1
ATOM 1608 O O . VAL A 1 218 ? 24.667 -6.418 -32.964 1.00 89.62 218 VAL A O 1
ATOM 1611 N N . SER A 1 219 ? 25.765 -6.552 -30.999 1.00 84.12 219 SER A N 1
ATOM 1612 C CA . SER A 1 219 ? 24.596 -6.665 -30.133 1.00 84.12 219 SER A CA 1
ATOM 1613 C C . SER A 1 219 ? 24.623 -5.584 -29.061 1.00 84.12 219 SER A C 1
ATOM 1615 O O . SER A 1 219 ? 25.691 -5.131 -28.646 1.00 84.12 219 SER A O 1
ATOM 1617 N N . ALA A 1 220 ? 23.444 -5.161 -28.604 1.00 79.94 220 ALA A N 1
ATOM 1618 C CA . ALA A 1 220 ? 23.323 -4.258 -27.469 1.00 79.94 220 ALA A CA 1
ATOM 1619 C C . ALA A 1 220 ? 22.375 -4.812 -26.401 1.00 79.94 220 ALA A C 1
ATOM 1621 O O . ALA A 1 220 ? 21.372 -5.446 -26.731 1.00 79.94 220 ALA A O 1
ATOM 1622 N N . THR A 1 221 ? 22.679 -4.554 -25.129 1.00 74.19 221 THR A N 1
ATOM 1623 C CA . THR A 1 221 ? 21.833 -4.910 -23.975 1.00 74.19 221 THR A CA 1
ATOM 1624 C C . THR A 1 221 ? 21.550 -3.683 -23.102 1.00 74.19 221 THR A C 1
ATOM 1626 O O . THR A 1 221 ? 22.280 -2.694 -23.167 1.00 74.19 221 THR A O 1
ATOM 1629 N N . GLY A 1 222 ? 20.468 -3.729 -22.310 1.00 65.94 222 GLY A N 1
ATOM 1630 C CA . GLY A 1 222 ? 20.144 -2.721 -21.285 1.00 65.94 222 GLY A CA 1
ATOM 1631 C C . GLY A 1 222 ? 19.316 -1.501 -21.725 1.00 65.94 222 GLY A C 1
ATOM 1632 O O . GLY A 1 222 ? 19.113 -0.590 -20.927 1.00 65.94 222 GLY A O 1
ATOM 1633 N N . GLY A 1 223 ? 18.811 -1.457 -22.963 1.00 62.00 223 GLY A N 1
ATOM 1634 C CA . GLY A 1 223 ? 17.887 -0.409 -23.423 1.00 62.00 223 GLY A CA 1
ATOM 1635 C C . GLY A 1 223 ? 16.412 -0.812 -23.289 1.00 62.00 223 GLY A C 1
ATOM 1636 O O . GLY A 1 223 ? 15.973 -1.744 -23.955 1.00 62.00 223 GLY A O 1
ATOM 1637 N N . GLN A 1 224 ? 15.622 -0.078 -22.495 1.00 53.09 224 GLN A N 1
ATOM 1638 C CA . GLN A 1 224 ? 14.186 -0.348 -22.269 1.00 53.09 224 GLN A CA 1
ATOM 1639 C C . GLN A 1 224 ? 13.281 0.001 -23.478 1.00 53.09 224 GLN A C 1
ATOM 1641 O O . GLN A 1 224 ? 12.100 -0.331 -23.480 1.00 53.09 224 GLN A O 1
ATOM 1646 N N . LEU A 1 225 ? 13.817 0.646 -24.526 1.00 59.00 225 LEU A N 1
ATOM 1647 C CA . LEU A 1 225 ? 13.048 1.191 -25.662 1.00 59.00 225 LEU A CA 1
ATOM 1648 C C . LEU A 1 225 ? 13.543 0.725 -27.045 1.00 59.00 225 LEU A C 1
ATOM 1650 O O . LEU A 1 225 ? 13.138 1.279 -28.066 1.00 59.00 225 LEU A O 1
ATOM 1654 N N . GLY A 1 226 ? 14.382 -0.315 -27.086 1.00 65.44 226 GLY A N 1
ATOM 1655 C CA . GLY A 1 226 ? 15.061 -0.743 -28.309 1.00 65.44 226 GLY A CA 1
ATOM 1656 C C . GLY A 1 226 ? 16.228 0.182 -28.664 1.00 65.44 226 GLY A C 1
ATOM 1657 O O . GLY A 1 226 ? 16.187 1.388 -28.440 1.00 65.44 226 GLY A O 1
ATOM 1658 N N . VAL A 1 227 ? 17.302 -0.405 -29.184 1.00 77.06 227 VAL A N 1
ATOM 1659 C CA . VAL A 1 227 ? 18.533 0.298 -29.566 1.00 77.06 227 VAL A CA 1
ATOM 1660 C C . VAL A 1 227 ? 18.608 0.303 -31.086 1.00 77.06 227 VAL A C 1
ATOM 1662 O O . VAL A 1 227 ? 18.358 -0.732 -31.711 1.00 77.06 227 VAL A O 1
ATOM 1665 N N . THR A 1 228 ? 18.914 1.451 -31.688 1.00 86.44 228 THR A N 1
ATOM 1666 C CA . THR A 1 228 ? 19.189 1.525 -33.123 1.00 86.44 228 THR A CA 1
ATOM 1667 C C . THR A 1 228 ? 20.690 1.528 -33.376 1.00 86.44 228 THR A C 1
ATOM 1669 O O . THR A 1 228 ? 21.461 2.040 -32.582 1.00 86.44 228 THR A O 1
ATOM 1672 N N . PHE A 1 229 ? 21.117 0.953 -34.496 1.00 87.38 229 PHE A N 1
ATOM 1673 C CA . PHE A 1 229 ? 22.518 0.784 -34.858 1.00 87.38 229 PHE A CA 1
ATOM 1674 C C . PHE A 1 229 ? 22.852 1.603 -36.107 1.00 87.38 229 PHE A C 1
ATOM 1676 O O . PHE A 1 229 ? 22.037 1.744 -37.029 1.00 87.38 229 PHE A O 1
ATOM 1683 N N . GLY A 1 230 ? 24.071 2.134 -36.140 1.00 89.12 230 GLY A N 1
ATOM 1684 C CA . GLY A 1 230 ? 24.642 2.870 -37.263 1.00 89.12 230 GLY A CA 1
ATOM 1685 C C . GLY A 1 230 ? 26.108 2.502 -37.476 1.00 89.12 230 GLY A C 1
ATOM 1686 O O . GLY A 1 230 ? 26.799 2.074 -36.553 1.00 89.12 230 GLY A O 1
ATOM 1687 N N . ILE A 1 231 ? 26.592 2.666 -38.707 1.00 90.00 231 ILE A N 1
ATOM 1688 C CA . ILE A 1 231 ? 28.001 2.461 -39.061 1.00 90.00 231 ILE A CA 1
ATOM 1689 C C . ILE A 1 231 ? 28.549 3.702 -39.772 1.00 90.00 231 ILE A C 1
ATOM 1691 O O . ILE A 1 231 ? 27.881 4.293 -40.628 1.00 90.00 231 ILE A O 1
ATOM 1695 N N . GLY A 1 232 ? 29.768 4.097 -39.409 1.00 86.56 232 GLY A N 1
ATOM 1696 C CA . GLY A 1 232 ? 30.414 5.328 -39.855 1.00 86.56 232 GLY A CA 1
ATOM 1697 C C . GLY A 1 232 ? 29.895 6.562 -39.113 1.00 86.56 232 GLY A C 1
ATOM 1698 O O . GLY A 1 232 ? 29.741 6.539 -37.896 1.00 86.56 232 GLY A O 1
ATOM 1699 N N . GLU A 1 233 ? 29.636 7.640 -39.855 1.00 78.75 233 GLU A N 1
ATOM 1700 C CA . GLU A 1 233 ? 29.096 8.909 -39.330 1.00 78.75 233 GLU A CA 1
ATOM 1701 C C . GLU A 1 233 ? 27.565 9.012 -39.464 1.00 78.75 233 GLU A C 1
ATOM 1703 O O . GLU A 1 233 ? 26.997 10.090 -39.326 1.00 78.75 233 GLU A O 1
ATOM 1708 N N . ASN A 1 234 ? 26.887 7.905 -39.778 1.00 77.69 234 ASN A N 1
ATOM 1709 C CA . ASN A 1 234 ? 25.438 7.901 -39.960 1.00 77.69 234 A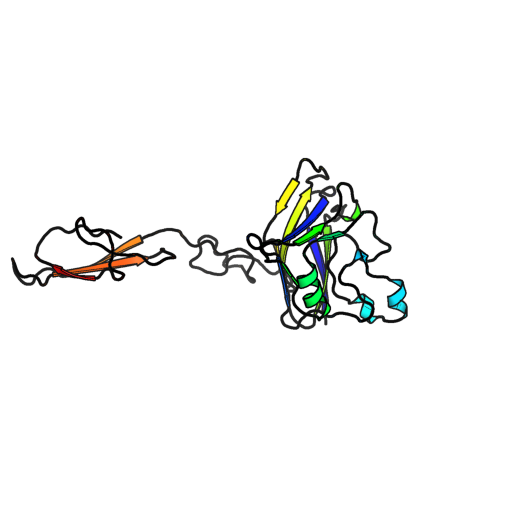SN A CA 1
ATOM 1710 C C . ASN A 1 234 ? 24.705 7.830 -38.618 1.00 77.69 234 ASN A C 1
ATOM 1712 O O . ASN A 1 234 ? 25.110 7.073 -37.729 1.00 77.69 234 ASN A O 1
ATOM 1716 N N . ASP A 1 235 ? 23.575 8.534 -38.529 1.00 83.06 235 ASP A N 1
ATOM 1717 C CA . ASP A 1 235 ? 22.666 8.421 -37.392 1.00 83.06 235 ASP A CA 1
ATOM 1718 C C . ASP A 1 235 ? 22.128 6.976 -37.267 1.00 83.06 235 ASP A C 1
ATOM 1720 O O . ASP A 1 235 ? 21.733 6.373 -38.278 1.00 83.06 235 ASP A O 1
ATOM 1724 N N . PRO A 1 236 ? 22.095 6.393 -36.053 1.00 86.38 236 PRO A N 1
ATOM 1725 C CA . PRO A 1 236 ? 21.634 5.024 -35.849 1.00 86.38 236 PRO A CA 1
ATOM 1726 C C . PRO A 1 236 ? 20.143 4.872 -36.177 1.00 86.38 236 PRO A C 1
ATOM 1728 O O . PRO A 1 236 ? 19.279 5.471 -35.537 1.00 86.38 236 PRO A O 1
ATOM 1731 N N . THR A 1 237 ? 19.820 4.038 -37.167 1.00 87.38 237 THR A N 1
ATOM 1732 C CA . THR A 1 237 ? 18.437 3.834 -37.657 1.00 87.38 237 THR A CA 1
ATOM 1733 C C . THR A 1 237 ? 18.043 2.365 -37.793 1.00 87.38 237 THR A C 1
ATOM 1735 O O . THR A 1 237 ? 16.866 2.058 -37.978 1.00 87.38 237 THR A O 1
ATOM 1738 N N . LEU A 1 238 ? 19.000 1.439 -37.702 1.00 85.19 238 LEU A N 1
ATOM 1739 C CA . LEU A 1 238 ? 18.749 0.012 -37.889 1.00 85.19 238 LEU A CA 1
ATOM 1740 C C . LEU A 1 238 ? 18.350 -0.636 -36.567 1.00 85.19 238 LEU A C 1
ATOM 1742 O O . LEU A 1 238 ? 19.060 -0.484 -35.592 1.00 85.19 238 LEU A O 1
ATOM 1746 N N . ALA A 1 239 ? 17.282 -1.428 -36.527 1.00 83.81 239 ALA A N 1
ATOM 1747 C CA . ALA A 1 239 ? 16.906 -2.176 -35.317 1.00 83.81 239 ALA A CA 1
ATOM 1748 C C . ALA A 1 239 ? 17.786 -3.421 -35.059 1.00 83.81 239 ALA A C 1
ATOM 1750 O O . ALA A 1 239 ? 17.652 -4.077 -34.031 1.00 83.81 239 ALA A O 1
ATOM 1751 N N . VAL A 1 240 ? 18.657 -3.776 -36.011 1.00 84.25 240 VAL A N 1
ATOM 1752 C CA . VAL A 1 240 ? 19.562 -4.931 -35.935 1.00 84.25 240 VAL A CA 1
ATOM 1753 C C . VAL A 1 240 ? 20.971 -4.476 -36.301 1.00 84.25 240 VAL A C 1
ATOM 1755 O O . VAL A 1 240 ? 21.169 -3.885 -37.363 1.00 84.25 240 VAL A O 1
ATOM 1758 N N . GLY A 1 241 ? 21.951 -4.792 -35.455 1.00 87.00 241 GLY A N 1
ATOM 1759 C CA . GLY A 1 241 ? 23.363 -4.443 -35.629 1.00 87.00 241 GLY A CA 1
ATOM 1760 C C . GLY A 1 241 ? 24.116 -5.325 -36.627 1.00 87.00 241 GLY A C 1
ATOM 1761 O O . GLY A 1 241 ? 25.243 -5.722 -36.358 1.00 87.00 241 GLY A O 1
ATOM 1762 N N . ASN A 1 242 ? 23.498 -5.678 -37.758 1.00 91.75 242 ASN A N 1
ATOM 1763 C CA . ASN A 1 242 ? 24.125 -6.510 -38.787 1.00 91.75 242 ASN A CA 1
ATOM 1764 C C . ASN A 1 242 ? 24.496 -5.668 -40.016 1.00 91.75 242 ASN A C 1
ATOM 1766 O O . ASN A 1 242 ? 23.627 -5.264 -40.795 1.00 91.75 242 ASN A O 1
ATOM 1770 N N . PHE A 1 243 ? 25.795 -5.438 -40.205 1.00 91.69 243 PHE A N 1
ATOM 1771 C CA . PHE A 1 243 ? 26.347 -4.661 -41.308 1.00 91.69 243 PHE A CA 1
ATOM 1772 C C . PHE A 1 243 ? 27.014 -5.590 -42.322 1.00 91.69 243 PHE A C 1
ATOM 1774 O O . PHE A 1 243 ? 28.088 -6.135 -42.072 1.00 91.69 243 PHE A O 1
ATOM 1781 N N . ASN A 1 244 ? 26.376 -5.749 -43.482 1.00 91.56 244 ASN A N 1
ATOM 1782 C CA . ASN A 1 244 ? 26.809 -6.653 -44.548 1.00 91.56 244 ASN A CA 1
ATOM 1783 C C . ASN A 1 244 ? 27.375 -5.908 -45.751 1.00 91.56 244 ASN A C 1
ATOM 1785 O O . ASN A 1 244 ? 27.031 -4.756 -46.013 1.00 91.56 244 ASN A O 1
ATOM 1789 N N . GLY A 1 245 ? 28.168 -6.627 -46.543 1.00 89.88 245 GLY A N 1
ATOM 1790 C CA . GLY A 1 245 ? 28.659 -6.145 -47.824 1.00 89.88 245 GLY A CA 1
ATOM 1791 C C . GLY A 1 245 ? 29.668 -5.014 -47.674 1.00 89.88 245 GLY A C 1
ATOM 1792 O O . GLY A 1 245 ? 29.712 -4.115 -48.509 1.00 89.88 245 GLY A O 1
ATOM 1793 N N . LEU A 1 246 ? 30.450 -5.024 -46.595 1.00 89.81 246 LEU A N 1
ATOM 1794 C CA . LEU A 1 246 ? 31.457 -4.007 -46.315 1.00 89.81 246 LEU A CA 1
ATOM 1795 C C . LEU A 1 246 ? 32.701 -4.248 -47.172 1.00 89.81 246 LEU A C 1
ATOM 1797 O O . LEU A 1 246 ? 33.064 -5.394 -47.429 1.00 89.81 246 LEU A O 1
ATOM 1801 N N . VAL A 1 247 ? 33.368 -3.177 -47.601 1.00 89.75 247 VAL A N 1
ATOM 1802 C CA . VAL A 1 247 ? 34.708 -3.240 -48.208 1.00 89.75 247 VAL A CA 1
ATOM 1803 C C . VAL A 1 247 ? 35.777 -3.267 -47.113 1.00 89.75 247 VAL A C 1
ATOM 1805 O O . VAL A 1 247 ? 35.520 -2.888 -45.977 1.00 89.75 247 VAL A O 1
ATOM 1808 N N . GLY A 1 248 ? 36.996 -3.701 -47.428 1.00 85.50 248 GLY A N 1
ATOM 1809 C CA . GLY A 1 248 ? 38.080 -3.693 -46.441 1.00 85.50 248 GLY A CA 1
ATOM 1810 C C . GLY A 1 248 ? 38.389 -2.275 -45.946 1.00 85.50 248 GLY A C 1
ATOM 1811 O O . GLY A 1 248 ? 38.645 -1.383 -46.756 1.00 85.50 248 GLY A O 1
ATOM 1812 N N . GLY A 1 249 ? 38.389 -2.068 -44.627 1.00 86.19 249 GLY A N 1
ATOM 1813 C CA . GLY A 1 249 ? 38.618 -0.755 -44.024 1.00 86.19 249 GLY A CA 1
ATOM 1814 C C . GLY A 1 249 ? 38.386 -0.722 -42.514 1.00 86.19 249 GLY A C 1
ATOM 1815 O O . GLY A 1 249 ? 38.052 -1.731 -41.898 1.00 86.19 249 GLY A O 1
ATOM 1816 N N . MET A 1 250 ? 38.584 0.459 -41.924 1.00 86.44 250 MET A N 1
ATOM 1817 C CA . MET A 1 250 ? 38.239 0.742 -40.529 1.00 86.44 250 MET A CA 1
ATOM 1818 C C . MET A 1 250 ? 36.804 1.257 -40.457 1.00 86.44 250 MET A C 1
ATOM 1820 O O . MET A 1 250 ? 36.435 2.155 -41.213 1.00 86.44 250 MET A O 1
ATOM 1824 N N . TYR A 1 251 ? 36.030 0.723 -39.517 1.00 87.44 251 TYR A N 1
ATOM 1825 C CA . TYR A 1 251 ? 34.644 1.108 -39.291 1.00 87.44 251 TYR A CA 1
ATOM 1826 C C . TYR A 1 251 ? 34.430 1.495 -37.831 1.00 87.44 251 TYR A C 1
ATOM 1828 O O . TYR A 1 251 ? 34.945 0.836 -36.929 1.00 87.44 251 TYR A O 1
ATOM 1836 N N . THR A 1 252 ? 33.639 2.543 -37.619 1.00 87.62 252 THR A N 1
ATOM 1837 C CA . THR A 1 252 ? 33.097 2.909 -36.308 1.00 87.62 252 THR A CA 1
ATOM 1838 C C . THR A 1 252 ? 31.640 2.481 -36.282 1.00 87.62 252 THR A C 1
ATOM 1840 O O . THR A 1 252 ? 30.895 2.819 -37.200 1.00 87.62 252 THR A O 1
ATOM 1843 N N . VAL A 1 253 ? 31.241 1.724 -35.266 1.00 86.94 253 VAL A N 1
ATOM 1844 C CA . VAL A 1 253 ? 29.846 1.336 -35.051 1.00 86.94 253 VAL A CA 1
ATOM 1845 C C . VAL A 1 253 ? 29.314 2.133 -33.870 1.00 86.94 253 VAL A C 1
ATOM 1847 O O . VAL A 1 253 ? 29.971 2.188 -32.832 1.00 86.94 253 VAL A O 1
ATOM 1850 N N . ASN A 1 254 ? 28.143 2.740 -34.045 1.00 83.62 254 ASN A N 1
ATOM 1851 C CA . ASN A 1 254 ? 27.464 3.536 -33.027 1.00 83.62 254 ASN A CA 1
ATOM 1852 C C . ASN A 1 254 ? 26.096 2.908 -32.727 1.00 83.62 254 ASN A C 1
ATOM 1854 O O . ASN A 1 254 ? 25.470 2.335 -33.627 1.00 83.62 254 ASN A O 1
ATOM 1858 N N . ALA A 1 255 ? 25.650 3.026 -31.479 1.00 77.69 255 ALA A N 1
ATOM 1859 C CA . ALA A 1 255 ? 24.378 2.519 -30.974 1.00 77.69 255 ALA A CA 1
ATOM 1860 C C . ALA A 1 255 ? 23.798 3.481 -29.931 1.00 77.69 255 ALA A C 1
ATOM 1862 O O . ALA A 1 255 ? 24.617 4.195 -29.303 1.00 77.69 255 ALA A O 1
#

pLDDT: mean 92.83, std 7.44, range [53.09, 98.75]

Radius of gyration: 27.55 Å; chains: 1; bounding box: 68×38×76 Å